Protein AF-0000000072984386 (afdb_homodimer)

Sequence (218 aa):
MTQMPSSLQGFPKGEFAAFSTAKMTHFLPYSQETSTDDLKGFFGANYQYLTKTPIGRLKIDIPNTEQLIVQYGEIIARFTNGKFKIIDSTYFHKNFNDPLVDEDEKGIYMTQMPSSLQGFPKGEFAAFSTAKMTHFLPYSQETSTDDLKGFFGANYQYLTKTPIGRLKIDIPNTEQLIVQYGEIIARFTNGKFKIIDSTYFHKNFNDPLVDEDEKGIY

Radius of gyration: 21.74 Å; Cα contacts (8 Å, |Δi|>4): 410; chains: 2; bounding box: 38×67×60 Å

Foldseek 3Di:
DPPPPPDCPPPDPDDDDDDDPLWDKDKDAAAPPQDLVNLCVVLPVQSVQWDADPVGKIWRDGPPDDIDIDHHQWMWIQTSVRDIDIGHPVVDVVPHDDDDAPVVNNHDD/DPPPPPDCPPPDPDDDDDDDPLWDKDKDAAAPPQDLVNLCVVLPVQSVQWDADPVGKIWRDGPPDDIDIDHHQWMWIQTSVRDIDIGHPVVDVVPHDDDDAPPVNNHDD

Solvent-accessible surface area (backbone atoms only — not comparable to full-atom values): 12320 Å² total; per-residue (Å²): 131,79,76,71,61,43,64,60,75,92,52,59,76,41,39,28,25,32,38,46,59,76,54,39,28,37,35,35,50,36,46,95,80,52,44,70,66,56,46,38,68,74,44,48,87,54,38,81,34,53,45,74,46,97,88,60,34,39,36,40,56,48,86,99,51,79,75,43,76,44,48,61,30,28,29,42,34,37,40,72,88,69,47,73,46,80,43,42,50,68,56,43,67,73,42,32,50,76,76,37,52,21,98,76,45,57,22,61,127,130,79,77,70,62,42,65,59,76,91,53,58,76,42,39,28,25,32,39,44,60,77,56,39,28,35,36,35,48,36,46,94,78,51,45,72,66,57,47,38,65,72,43,47,88,55,36,82,34,53,44,73,45,96,87,58,34,38,37,39,56,49,86,101,52,79,76,44,78,45,48,59,30,28,29,41,35,38,39,71,86,68,48,72,48,80,42,42,48,68,59,43,66,73,43,31,50,76,76,38,51,20,99,76,48,56,22,62,124

Nearest PDB structures (foldseek):
  6w3j-assembly1_B  TM=4.410E-01  e=1.614E+00  Homo sapiens
  8xpg-assembly1_B  TM=4.479E-01  e=1.719E+00  Homo sapiens
  6n45-assembly1_A  TM=4.420E-01  e=1.515E+00  Homo sapiens
  6n46-assembly1_A  TM=4.553E-01  e=2.674E+00  Homo sapiens
  6w3i-assembly1_B  TM=4.219E-01  e=2.077E+00  Homo sapiens

Secondary structure (DSSP, 8-state):
--------TTS-SS-EEE-BGGGPEEEEE--TT--HHHHHHHHGGGGGGEEE-TTS-EEE--TTS--EEE-TT-EEEE-TTS-EEEE-HHHHHHHB-SPB--TTSS---/--------TTS-SS-EEE-BGGGPEEEEE--TT--HHHHHHHHGGGGGGEEE-TTS-EEE--TTS--EEE-TT-EEEE-TTS-EEEE-HHHHHHHB-SPB--TTSS---

Organism: Lacticaseibacillus paracasei (strain ATCC 334 / BCRC 17002 / CCUG 31169 / CIP 107868 / KCTC 3260 / NRRL B-441) (NCBI:txid321967)

Structure (mmCIF, N/CA/C/O backbone):
data_AF-0000000072984386-model_v1
#
loop_
_entity.id
_entity.type
_entity.pdbx_description
1 polymer 'Uncharacterized protein'
#
loop_
_atom_site.group_PDB
_atom_site.id
_atom_site.type_symbol
_atom_site.label_atom_id
_atom_site.label_alt_id
_atom_site.label_comp_id
_atom_site.label_asym_id
_atom_site.label_entity_id
_atom_site.label_seq_id
_atom_site.pdbx_PDB_ins_code
_atom_site.Cartn_x
_atom_site.Cartn_y
_atom_site.Cartn_z
_atom_site.occupancy
_atom_site.B_iso_or_equiv
_atom_site.auth_seq_id
_atom_site.auth_comp_id
_atom_site.auth_asym_id
_atom_site.auth_atom_id
_atom_site.pdbx_PDB_model_num
ATOM 1 N N . MET A 1 1 ? -7.559 -19.609 -30.078 1 31.09 1 MET A N 1
ATOM 2 C CA . MET A 1 1 ? -6.508 -18.609 -29.969 1 31.09 1 MET A CA 1
ATOM 3 C C . MET A 1 1 ? -5.797 -18.703 -28.625 1 31.09 1 MET A C 1
ATOM 5 O O . MET A 1 1 ? -6.418 -18.531 -27.578 1 31.09 1 MET A O 1
ATOM 9 N N . THR A 1 2 ? -4.793 -19.547 -28.406 1 36.16 2 THR A N 1
ATOM 10 C CA . THR A 1 2 ? -4.145 -19.984 -27.172 1 36.16 2 THR A CA 1
ATOM 11 C C . THR A 1 2 ? -3.627 -18.781 -26.391 1 36.16 2 THR A C 1
ATOM 13 O O . THR A 1 2 ? -2.867 -17.969 -26.906 1 36.16 2 THR A O 1
ATOM 16 N N . GLN A 1 3 ? -4.363 -18.172 -25.547 1 39.22 3 GLN A N 1
ATOM 17 C CA . GLN A 1 3 ? -3.949 -17 -24.781 1 39.22 3 GLN A CA 1
ATOM 18 C C . GLN A 1 3 ? -2.465 -17.078 -24.438 1 39.22 3 GLN A C 1
ATOM 20 O O . GLN A 1 3 ? -2.002 -18.062 -23.859 1 39.22 3 GLN A O 1
ATOM 25 N N . MET A 1 4 ? -1.541 -16.578 -25.172 1 44.47 4 MET A N 1
ATOM 26 C CA . MET A 1 4 ? -0.101 -16.531 -24.938 1 44.47 4 MET A CA 1
ATOM 27 C C . MET A 1 4 ? 0.198 -16.312 -23.453 1 44.47 4 MET A C 1
ATOM 29 O O . MET A 1 4 ? -0.44 -15.484 -22.797 1 44.47 4 MET A O 1
ATOM 33 N N . PRO A 1 5 ? 0.721 -17.297 -22.703 1 51.28 5 PRO A N 1
ATOM 34 C CA . PRO A 1 5 ? 1.04 -17.234 -21.266 1 51.28 5 PRO A CA 1
ATOM 35 C C . PRO A 1 5 ? 1.63 -15.891 -20.859 1 51.28 5 PRO A C 1
ATOM 37 O O . PRO A 1 5 ? 2.449 -15.32 -21.578 1 51.28 5 PRO A O 1
ATOM 40 N N . SER A 1 6 ? 0.827 -15 -20.281 1 61.41 6 SER A N 1
ATOM 41 C CA . SER A 1 6 ? 1.311 -13.742 -19.734 1 61.41 6 SER A CA 1
ATOM 42 C C . SER A 1 6 ? 2.74 -13.883 -19.219 1 61.41 6 SER A C 1
ATOM 44 O O . SER A 1 6 ? 3.072 -14.859 -18.547 1 61.41 6 SER A O 1
ATOM 46 N N . SER A 1 7 ? 3.75 -13.352 -20 1 78.62 7 SER A N 1
ATOM 47 C CA . SER A 1 7 ? 5.18 -13.445 -19.719 1 78.62 7 SER A CA 1
ATOM 48 C C . SER A 1 7 ? 5.504 -12.93 -18.328 1 78.62 7 SER A C 1
ATOM 50 O O . SER A 1 7 ? 4.977 -11.898 -17.891 1 78.62 7 SER A O 1
ATOM 52 N N . LEU A 1 8 ? 6.098 -13.75 -17.484 1 90.69 8 LEU A N 1
ATOM 53 C CA . LEU A 1 8 ? 6.609 -13.375 -16.156 1 90.69 8 LEU A CA 1
ATOM 54 C C . LEU A 1 8 ? 7.941 -12.641 -16.281 1 90.69 8 LEU A C 1
ATOM 56 O O . LEU A 1 8 ? 8.664 -12.477 -15.297 1 90.69 8 LEU A O 1
ATOM 60 N N . GLN A 1 9 ? 8.078 -12.164 -17.531 1 85.75 9 GLN A N 1
ATOM 61 C CA . GLN A 1 9 ? 9.312 -11.414 -17.734 1 85.75 9 GLN A CA 1
ATOM 62 C C . GLN A 1 9 ? 9.352 -10.156 -16.875 1 85.75 9 GLN A C 1
ATOM 64 O O . GLN A 1 9 ? 8.375 -9.406 -16.828 1 85.75 9 GLN A O 1
ATOM 69 N N . GLY A 1 10 ? 10.492 -9.969 -16.188 1 85 10 GLY A N 1
ATOM 70 C CA . GLY A 1 10 ? 10.664 -8.781 -15.359 1 85 10 GLY A CA 1
ATOM 71 C C . GLY A 1 10 ? 10.273 -9 -13.906 1 85 10 GLY A C 1
ATOM 72 O O . GLY A 1 10 ? 10.594 -8.18 -13.047 1 85 10 GLY A O 1
ATOM 73 N N . PHE A 1 11 ? 9.586 -10.07 -13.742 1 88.94 11 PHE A N 1
ATOM 74 C CA . PHE A 1 11 ? 9.242 -10.367 -12.352 1 88.94 11 PHE A CA 1
ATOM 75 C C . PHE A 1 11 ? 10.375 -11.117 -11.664 1 88.94 11 PHE A C 1
ATOM 77 O O . PHE A 1 11 ? 11.102 -11.883 -12.305 1 88.94 11 PHE A O 1
ATOM 84 N N . PRO A 1 12 ? 10.453 -10.93 -10.352 1 85.44 12 PRO A N 1
ATOM 85 C CA . PRO A 1 12 ? 11.359 -11.805 -9.602 1 85.44 12 PRO A CA 1
ATOM 86 C C . PRO A 1 12 ? 11 -13.281 -9.75 1 85.44 12 PRO A C 1
ATOM 88 O O . PRO A 1 12 ? 9.836 -13.617 -9.969 1 85.44 12 PRO A O 1
ATOM 91 N N . LYS A 1 13 ? 11.977 -14.141 -9.547 1 84.38 13 LYS A N 1
ATOM 92 C CA . LYS A 1 13 ? 11.742 -15.578 -9.672 1 84.38 13 LYS A CA 1
ATOM 93 C C . LYS A 1 13 ? 11.078 -16.141 -8.422 1 84.38 13 LYS A C 1
ATOM 95 O O . LYS A 1 13 ? 10.328 -17.109 -8.492 1 84.38 13 LYS A O 1
ATOM 100 N N . GLY A 1 14 ? 11.398 -15.469 -7.289 1 86.44 14 GLY A N 1
ATOM 101 C CA . GLY A 1 14 ? 10.82 -15.898 -6.023 1 86.44 14 GLY A CA 1
ATOM 102 C C . GLY A 1 14 ? 9.758 -14.961 -5.496 1 86.44 14 GLY A C 1
ATOM 103 O O . GLY A 1 14 ? 9.234 -14.133 -6.242 1 86.44 14 GLY A O 1
ATOM 104 N N . GLU A 1 15 ? 9.406 -15.172 -4.277 1 89.56 15 GLU A N 1
ATOM 105 C CA . GLU A 1 15 ? 8.398 -14.344 -3.625 1 89.56 15 GLU A CA 1
ATOM 106 C C . GLU A 1 15 ? 8.836 -12.883 -3.576 1 89.56 15 GLU A C 1
ATOM 108 O O . GLU A 1 15 ? 10.008 -12.586 -3.336 1 89.56 15 GLU A O 1
ATOM 113 N N . PHE A 1 16 ? 7.859 -12.016 -3.857 1 86.31 16 PHE A N 1
ATOM 114 C CA . PHE A 1 16 ? 8.078 -10.586 -3.705 1 86.31 16 PHE A CA 1
ATOM 115 C C . PHE A 1 16 ? 6.836 -9.906 -3.137 1 86.31 16 PHE A C 1
ATOM 117 O O . PHE A 1 16 ? 5.785 -10.531 -2.996 1 86.31 16 PHE A O 1
ATOM 124 N N . ALA A 1 17 ? 7 -8.672 -2.684 1 86.31 17 ALA A N 1
ATOM 125 C CA . ALA A 1 17 ? 5.875 -7.902 -2.16 1 86.31 17 ALA A CA 1
ATOM 126 C C . ALA A 1 17 ? 5.633 -6.648 -2.994 1 86.31 17 ALA A C 1
ATOM 128 O O . ALA A 1 17 ? 6.516 -6.203 -3.729 1 86.31 17 ALA A O 1
ATOM 129 N N . ALA A 1 18 ? 4.426 -6.266 -2.98 1 84.25 18 ALA A N 1
ATOM 130 C CA . ALA A 1 18 ? 4.066 -4.996 -3.609 1 84.25 18 ALA A CA 1
ATOM 131 C C . ALA A 1 18 ? 2.838 -4.383 -2.947 1 84.25 18 ALA A C 1
ATOM 133 O O . ALA A 1 18 ? 2.152 -5.047 -2.164 1 84.25 18 ALA A O 1
ATOM 134 N N . PHE A 1 19 ? 2.623 -3.143 -3.186 1 80.12 19 PHE A N 1
ATOM 135 C CA . PHE A 1 19 ? 1.469 -2.432 -2.648 1 80.12 19 PHE A CA 1
ATOM 136 C C . PHE A 1 19 ? 0.462 -2.125 -3.752 1 80.12 19 PHE A C 1
ATOM 138 O O . PHE A 1 19 ? 0.846 -1.781 -4.871 1 80.12 19 PHE A O 1
ATOM 145 N N . SER A 1 20 ? -0.768 -2.248 -3.324 1 79.06 20 SER A N 1
ATOM 146 C CA . SER A 1 20 ? -1.809 -1.788 -4.238 1 79.06 20 SER A CA 1
ATOM 147 C C . SER A 1 20 ? -1.745 -0.277 -4.434 1 79.06 20 SER A C 1
ATOM 149 O O . SER A 1 20 ? -1.809 0.482 -3.465 1 79.06 20 SER A O 1
ATOM 151 N N . THR A 1 21 ? -1.713 0.122 -5.668 1 73.75 21 THR A N 1
ATOM 152 C CA . THR A 1 21 ? -1.63 1.549 -5.961 1 73.75 21 THR A CA 1
ATOM 153 C C . THR A 1 21 ? -2.943 2.248 -5.625 1 73.75 21 THR A C 1
ATOM 155 O O . THR A 1 21 ? -2.975 3.467 -5.441 1 73.75 21 THR A O 1
ATOM 158 N N . ALA A 1 22 ? -3.969 1.361 -5.566 1 70.56 22 ALA A N 1
ATOM 159 C CA . ALA A 1 22 ? -5.262 1.922 -5.188 1 70.56 22 ALA A CA 1
ATOM 160 C C . ALA A 1 22 ? -5.301 2.252 -3.699 1 70.56 22 ALA A C 1
ATOM 162 O O . ALA A 1 22 ? -6.184 2.982 -3.24 1 70.56 22 ALA A O 1
ATOM 163 N N . LYS A 1 23 ? -4.293 1.752 -3.051 1 74.62 23 LYS A N 1
ATOM 164 C CA . LYS A 1 23 ? -4.344 1.914 -1.601 1 74.62 23 LYS A CA 1
ATOM 165 C C . LYS A 1 23 ? -3.307 2.928 -1.126 1 74.62 23 LYS A C 1
ATOM 167 O O . LYS A 1 23 ? -2.992 2.99 0.065 1 74.62 23 LYS A O 1
ATOM 172 N N . MET A 1 24 ? -2.877 3.617 -2.016 1 81.5 24 MET A N 1
ATOM 173 C CA . MET A 1 24 ? -1.871 4.625 -1.689 1 81.5 24 MET A CA 1
ATOM 174 C C . MET A 1 24 ? -2.479 5.754 -0.867 1 81.5 24 MET A C 1
ATOM 176 O O . MET A 1 24 ? -3.578 6.223 -1.166 1 81.5 24 MET A O 1
ATOM 180 N N . THR A 1 25 ? -1.767 6.031 0.185 1 87.12 25 THR A N 1
ATOM 181 C CA . THR A 1 25 ? -2.137 7.172 1.016 1 87.12 25 THR A CA 1
ATOM 182 C C . THR A 1 25 ? -1.256 8.375 0.702 1 87.12 25 THR A C 1
ATOM 184 O O . THR A 1 25 ? -0.053 8.234 0.47 1 87.12 25 THR A O 1
ATOM 187 N N . HIS A 1 26 ? -1.921 9.562 0.706 1 90.88 26 HIS A N 1
ATOM 188 C CA . HIS A 1 26 ? -1.181 10.797 0.48 1 90.8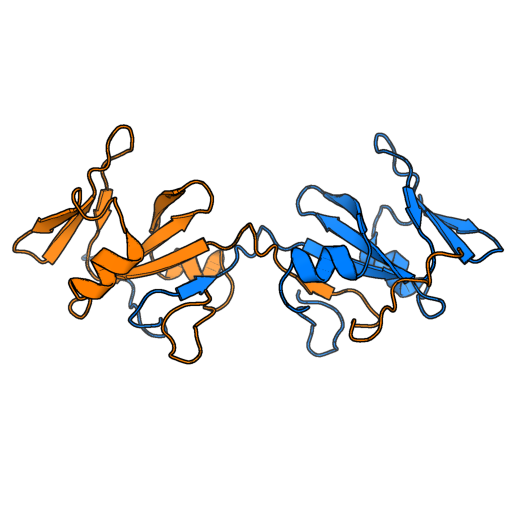8 26 HIS A CA 1
ATOM 189 C C . HIS A 1 26 ? -0.953 11.555 1.787 1 90.88 26 HIS A C 1
ATOM 191 O O . HIS A 1 26 ? -1.829 11.578 2.656 1 90.88 26 HIS A O 1
ATOM 197 N N . PHE A 1 27 ? 0.19 12.211 1.866 1 92.31 27 PHE A N 1
ATOM 198 C CA . PHE A 1 27 ? 0.604 12.875 3.1 1 92.31 27 PHE A CA 1
ATOM 199 C C . PHE A 1 27 ? 1.088 14.289 2.818 1 92.31 27 PHE A C 1
ATOM 201 O O . PHE A 1 27 ? 1.672 14.555 1.766 1 92.31 27 PHE A O 1
ATOM 208 N N . LEU A 1 28 ? 0.89 15.172 3.713 1 94.62 28 LEU A N 1
ATOM 209 C CA . LEU A 1 28 ? 1.448 16.516 3.709 1 94.62 28 LEU A CA 1
ATOM 210 C C . LEU A 1 28 ? 2.021 16.875 5.074 1 94.62 28 LEU A C 1
ATOM 212 O O . LEU A 1 28 ? 1.271 17.078 6.035 1 94.62 28 LEU A O 1
ATOM 216 N N . PRO A 1 29 ? 3.357 16.906 5.191 1 94.88 29 PRO A N 1
ATOM 217 C CA . PRO A 1 29 ? 3.908 17.438 6.434 1 94.88 29 PRO A CA 1
ATOM 218 C C . PRO A 1 29 ? 3.523 18.906 6.664 1 94.88 29 PRO A C 1
ATOM 220 O O . PRO A 1 29 ? 3.555 19.703 5.727 1 94.88 29 PRO A O 1
ATOM 223 N N . TYR A 1 30 ? 3.168 19.25 7.91 1 96 30 TYR A N 1
ATOM 224 C CA . TYR A 1 30 ? 2.75 20.609 8.227 1 96 30 TYR A CA 1
ATOM 225 C C . TYR A 1 30 ? 3.82 21.328 9.031 1 96 30 TYR A C 1
ATOM 227 O O . TYR A 1 30 ? 4.137 20.938 10.156 1 96 30 TYR A O 1
ATOM 235 N N . SER A 1 31 ? 4.422 22.266 8.422 1 93.31 31 SER A N 1
ATOM 236 C CA . SER A 1 31 ? 5.484 23.062 9.016 1 93.31 31 SER A CA 1
ATOM 237 C C . SER A 1 31 ? 5.305 24.547 8.719 1 93.31 31 SER A C 1
ATOM 239 O O . SER A 1 31 ? 4.34 24.938 8.055 1 93.31 31 SER A O 1
ATOM 241 N N . GLN A 1 32 ? 6.254 25.344 9.234 1 92.19 32 GLN A N 1
ATOM 242 C CA . GLN A 1 32 ? 6.215 26.781 8.977 1 92.19 32 GLN A CA 1
ATOM 243 C C . GLN A 1 32 ? 6.422 27.078 7.5 1 92.19 32 GLN A C 1
ATOM 245 O O . GLN A 1 32 ? 6.047 28.156 7.023 1 92.19 32 GLN A O 1
ATOM 250 N N . GLU A 1 33 ? 6.93 26.094 6.746 1 91.12 33 GLU A N 1
ATOM 251 C CA . GLU A 1 33 ? 7.234 26.297 5.336 1 91.12 33 GLU A CA 1
ATOM 252 C C . GLU A 1 33 ? 6.051 25.906 4.453 1 91.12 33 GLU A C 1
ATOM 254 O O . GLU A 1 33 ? 6.055 26.172 3.248 1 91.12 33 GLU A O 1
ATOM 259 N N . THR A 1 34 ? 5.082 25.344 5.066 1 93.69 34 THR A N 1
ATOM 260 C CA . THR A 1 34 ? 3.926 24.938 4.281 1 93.69 34 THR A CA 1
ATOM 261 C C . THR A 1 34 ? 3.205 26.141 3.705 1 93.69 34 THR A C 1
ATOM 263 O O . THR A 1 34 ? 2.723 27 4.453 1 93.69 34 THR A O 1
ATOM 266 N N . SER A 1 35 ? 3.084 26.109 2.428 1 93.19 35 SER A N 1
ATOM 267 C CA . SER A 1 35 ? 2.514 27.281 1.752 1 93.19 35 SER A CA 1
ATOM 268 C C . SER A 1 35 ? 1.019 27.094 1.514 1 93.19 35 SER A C 1
ATOM 270 O O . SER A 1 35 ? 0.493 25.984 1.635 1 93.19 35 SER A O 1
ATOM 272 N N . THR A 1 36 ? 0.427 28.234 1.088 1 94.25 36 THR A N 1
ATOM 273 C CA . THR A 1 36 ? -0.974 28.188 0.684 1 94.25 36 THR A CA 1
ATOM 274 C C . THR A 1 36 ? -1.166 27.281 -0.524 1 94.25 36 THR A C 1
ATOM 276 O O . THR A 1 36 ? -2.156 26.547 -0.606 1 94.25 36 THR A O 1
ATOM 279 N N . ASP A 1 37 ? -0.187 27.312 -1.41 1 92.94 37 ASP A N 1
ATOM 280 C CA . ASP A 1 37 ? -0.278 26.469 -2.604 1 92.94 37 ASP A CA 1
ATOM 281 C C . ASP A 1 37 ? -0.201 24.984 -2.244 1 92.94 37 ASP A C 1
ATOM 283 O O . ASP A 1 37 ? -0.883 24.156 -2.852 1 92.94 37 ASP A O 1
ATOM 287 N N . ASP A 1 38 ? 0.642 24.625 -1.298 1 92.19 38 ASP A N 1
ATOM 288 C CA . ASP A 1 38 ? 0.696 23.25 -0.818 1 92.19 38 ASP A CA 1
ATOM 289 C C . ASP A 1 38 ? -0.668 22.797 -0.309 1 92.19 38 ASP A C 1
ATOM 291 O O . ASP A 1 38 ? -1.124 21.703 -0.641 1 92.19 38 ASP A O 1
ATOM 295 N N . LEU A 1 39 ? -1.275 23.688 0.516 1 95.81 39 LEU A N 1
ATOM 296 C CA . LEU A 1 39 ? -2.564 23.359 1.112 1 95.81 39 LEU A CA 1
ATOM 297 C C . LEU A 1 39 ? -3.645 23.25 0.043 1 95.81 39 LEU A C 1
ATOM 299 O O . LEU A 1 39 ? -4.453 22.312 0.072 1 95.81 39 LEU A O 1
ATOM 303 N N . LYS A 1 40 ? -3.666 24.109 -0.907 1 94.31 40 LYS A N 1
ATOM 304 C CA . LYS A 1 40 ? -4.645 24.062 -1.989 1 94.31 40 LYS A CA 1
ATOM 305 C C . LYS A 1 40 ? -4.5 22.797 -2.816 1 94.31 40 LYS A C 1
ATOM 307 O O . LYS A 1 40 ? -5.496 22.156 -3.148 1 94.31 40 LYS A O 1
ATOM 312 N N . GLY A 1 41 ? -3.303 22.438 -3.092 1 91.56 41 GLY A N 1
ATOM 313 C CA . GLY A 1 41 ? -3.059 21.234 -3.854 1 91.56 41 GLY A CA 1
ATOM 314 C C . GLY A 1 41 ? -3.479 19.969 -3.121 1 91.56 41 GLY A C 1
ATOM 315 O O . GLY A 1 41 ? -4.109 19.094 -3.703 1 91.56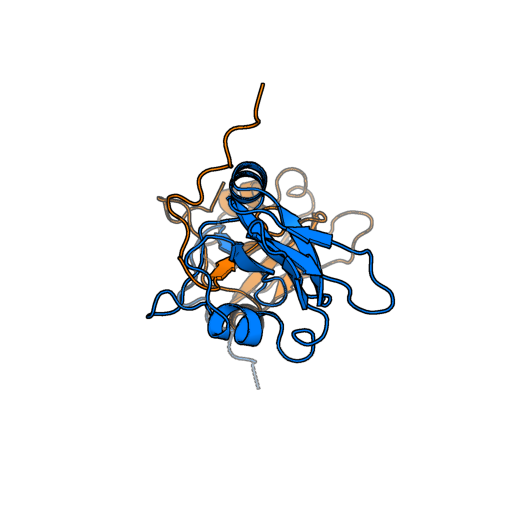 41 GLY A O 1
ATOM 316 N N . PHE A 1 42 ? -3.207 19.938 -1.896 1 93.44 42 PHE A N 1
ATOM 317 C CA . PHE A 1 42 ? -3.439 18.734 -1.103 1 93.44 42 PHE A CA 1
ATOM 318 C C . PHE A 1 42 ? -4.922 18.562 -0.806 1 93.44 42 PHE A C 1
ATOM 320 O O . PHE A 1 42 ? -5.441 17.438 -0.845 1 93.44 42 PHE A O 1
ATOM 327 N N . PHE A 1 43 ? -5.648 19.656 -0.552 1 95.19 43 PHE A N 1
ATOM 328 C CA . PHE A 1 43 ? -7.031 19.547 -0.101 1 95.19 43 PHE A CA 1
ATOM 329 C C . PHE A 1 43 ? -7.996 19.75 -1.266 1 95.19 43 PHE A C 1
ATOM 331 O O . PHE A 1 43 ? -9.172 19.375 -1.173 1 95.19 43 PHE A O 1
ATOM 338 N N . GLY A 1 44 ? -7.488 20.391 -2.354 1 92.31 44 GLY A N 1
ATOM 339 C CA . GLY A 1 44 ? -8.375 20.641 -3.479 1 92.31 44 GLY A CA 1
ATOM 340 C C . GLY A 1 44 ? -9.625 21.406 -3.09 1 92.31 44 GLY A C 1
ATOM 341 O O . GLY A 1 44 ? -9.547 22.469 -2.467 1 92.31 44 GLY A O 1
ATOM 342 N N . ALA A 1 45 ? -10.836 20.766 -3.33 1 92.88 45 ALA A N 1
ATOM 343 C CA . ALA A 1 45 ? -12.125 21.406 -3.061 1 92.88 45 ALA A CA 1
ATOM 344 C C . ALA A 1 45 ? -12.336 21.594 -1.561 1 92.88 45 ALA A C 1
ATOM 346 O O . ALA A 1 45 ? -13.125 22.453 -1.143 1 92.88 45 ALA A O 1
ATOM 347 N N . ASN A 1 46 ? -11.633 20.891 -0.751 1 94.56 46 ASN A N 1
ATOM 348 C CA . ASN A 1 46 ? -11.812 20.953 0.695 1 94.56 46 ASN A CA 1
ATOM 349 C C . ASN A 1 46 ? -11 22.094 1.305 1 94.56 46 ASN A C 1
ATOM 351 O O . ASN A 1 46 ? -11.07 22.344 2.51 1 94.56 46 ASN A O 1
ATOM 355 N N . TYR A 1 47 ? -10.258 22.812 0.456 1 96.5 47 TYR A N 1
ATOM 356 C CA . TYR A 1 47 ? -9.414 23.891 0.953 1 96.5 47 TYR A CA 1
ATOM 357 C C . TYR A 1 47 ? -10.25 24.953 1.661 1 96.5 47 TYR A C 1
ATOM 359 O O . TYR A 1 47 ? -9.789 25.562 2.627 1 96.5 47 TYR A O 1
ATOM 367 N N . GLN A 1 48 ? -11.375 25.156 1.187 1 96.94 48 GLN A N 1
ATOM 368 C CA . GLN A 1 48 ? -12.242 26.203 1.703 1 96.94 48 GLN A CA 1
ATOM 369 C C . GLN A 1 48 ? -12.609 25.953 3.16 1 96.94 48 GLN A C 1
ATOM 371 O O . GLN A 1 48 ? -13.094 26.844 3.852 1 96.94 48 GLN A O 1
ATOM 376 N N . TYR A 1 49 ? -12.43 24.781 3.668 1 97.25 49 TYR A N 1
ATOM 377 C CA . TYR A 1 49 ? -12.82 24.422 5.027 1 97.25 49 TYR A CA 1
ATOM 378 C C . TYR A 1 49 ? -11.625 24.5 5.977 1 97.25 49 TYR A C 1
ATOM 380 O O . TYR A 1 49 ? -11.703 24.031 7.117 1 97.25 49 TYR A O 1
ATOM 388 N N . LEU A 1 50 ? -10.547 25.062 5.477 1 97.56 50 LEU A N 1
ATOM 389 C CA . LEU A 1 50 ? -9.344 25.219 6.293 1 97.56 50 LEU A CA 1
ATOM 390 C C . LEU A 1 50 ? -9.289 26.625 6.906 1 97.56 50 LEU A C 1
ATOM 392 O O . LEU A 1 50 ? -9.641 27.609 6.254 1 97.56 50 LEU A O 1
ATOM 396 N N . THR A 1 51 ? -8.812 26.672 8.188 1 96.94 51 THR A N 1
ATOM 397 C CA . THR A 1 51 ? -8.547 27.938 8.844 1 96.94 51 THR A CA 1
ATOM 398 C C . THR A 1 51 ? -7.203 27.906 9.562 1 96.94 51 THR A C 1
ATOM 400 O O . THR A 1 51 ? -6.965 27.047 10.406 1 96.94 51 THR A O 1
ATOM 403 N N . LYS A 1 52 ? -6.391 28.781 9.227 1 94.94 52 LYS A N 1
ATOM 404 C CA . LYS A 1 52 ? -5.125 28.922 9.945 1 94.94 52 LYS A CA 1
ATOM 405 C C . LYS A 1 52 ? -5.262 29.891 11.117 1 94.94 52 LYS A C 1
ATOM 407 O O . LYS A 1 52 ? -5.766 31 10.953 1 94.94 52 LYS A O 1
ATOM 412 N N . THR A 1 53 ? -4.816 29.484 12.195 1 92.94 53 THR A N 1
ATOM 413 C CA . THR A 1 53 ? -4.875 30.344 13.367 1 92.94 53 THR A CA 1
ATOM 414 C C . THR A 1 53 ? -3.609 31.188 13.484 1 92.94 53 THR A C 1
ATOM 416 O O . THR A 1 53 ? -2.574 30.844 12.914 1 92.94 53 THR A O 1
ATOM 419 N N . PRO A 1 54 ? -3.604 32.281 14.305 1 90 54 PRO A N 1
ATOM 420 C CA . PRO A 1 54 ? -2.447 33.156 14.438 1 90 54 PRO A CA 1
ATOM 421 C C . PRO A 1 54 ? -1.238 32.469 15.062 1 90 54 PRO A C 1
ATOM 423 O O . PRO A 1 54 ? -0.098 32.875 14.828 1 90 54 PRO A O 1
ATOM 426 N N . ILE A 1 55 ? -1.496 31.359 15.812 1 90.38 55 ILE A N 1
ATOM 427 C CA . ILE A 1 55 ? -0.385 30.703 16.484 1 90.38 55 ILE A CA 1
ATOM 428 C C . ILE A 1 55 ? 0.14 29.547 15.625 1 90.38 55 ILE A C 1
ATOM 430 O O . ILE A 1 55 ? 0.928 28.734 16.094 1 90.38 55 ILE A O 1
ATOM 434 N N . GLY A 1 56 ? -0.336 29.453 14.477 1 89.81 56 GLY A N 1
ATOM 435 C CA . GLY A 1 56 ? 0.272 28.562 13.5 1 89.81 56 GLY A CA 1
ATOM 436 C C . GLY A 1 56 ? -0.417 27.203 13.414 1 89.81 56 GLY A C 1
ATOM 437 O O . GLY A 1 56 ? 0.117 26.266 12.82 1 89.81 56 GLY A O 1
ATOM 438 N N . ARG A 1 57 ? -1.604 27.125 13.992 1 94.88 57 ARG A N 1
ATOM 439 C CA . ARG A 1 57 ? -2.369 25.891 13.875 1 94.88 57 ARG A CA 1
ATOM 440 C C . ARG A 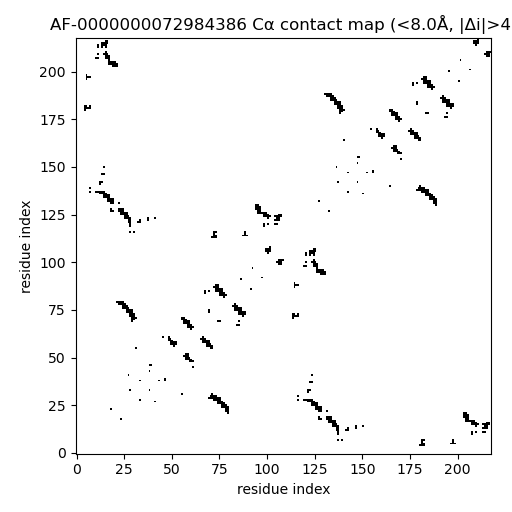1 57 ? -3.307 25.938 12.672 1 94.88 57 ARG A C 1
ATOM 442 O O . ARG A 1 57 ? -3.742 27 12.258 1 94.88 57 ARG A O 1
ATOM 449 N N . LEU A 1 58 ? -3.531 24.75 12.102 1 97.19 58 LEU A N 1
ATOM 450 C CA . LEU A 1 58 ? -4.477 24.609 11 1 97.19 58 LEU A CA 1
ATOM 451 C C . LEU A 1 58 ? -5.73 23.859 11.453 1 97.19 58 LEU A C 1
ATOM 453 O O . LEU A 1 58 ? -5.652 22.719 11.914 1 97.19 58 LEU A O 1
ATOM 457 N N . LYS A 1 59 ? -6.812 24.516 11.383 1 97.75 59 LYS A N 1
ATOM 458 C CA . LYS A 1 59 ? -8.109 23.891 11.664 1 97.75 59 LYS A CA 1
ATOM 459 C C . LYS A 1 59 ? -8.758 23.359 10.391 1 97.75 59 LYS A C 1
ATOM 461 O O . LYS A 1 59 ? -8.859 24.078 9.391 1 97.75 59 LYS A O 1
ATOM 466 N N . ILE A 1 60 ? -9.172 22.062 10.367 1 97.06 60 ILE A N 1
ATOM 467 C CA . ILE A 1 60 ? -9.859 21.391 9.258 1 97.06 60 ILE A CA 1
ATOM 468 C C . ILE A 1 60 ? -11.289 21.062 9.664 1 97.06 60 ILE A C 1
ATOM 470 O O . ILE A 1 60 ? -11.523 20.203 10.508 1 97.06 60 ILE A O 1
ATOM 474 N N . ASP A 1 61 ? -12.211 21.703 9.047 1 96.94 61 ASP A N 1
ATOM 475 C CA . ASP A 1 61 ? -13.617 21.594 9.43 1 96.94 61 ASP A CA 1
ATOM 476 C C . ASP A 1 61 ? -14.484 21.234 8.227 1 96.94 61 ASP A C 1
ATOM 478 O O . ASP A 1 61 ? -15.375 22 7.852 1 96.94 61 ASP A O 1
ATOM 482 N N . ILE A 1 62 ? -14.266 20.047 7.652 1 94.56 62 ILE A N 1
ATOM 483 C CA . ILE A 1 62 ? -15 19.547 6.492 1 94.56 62 ILE A CA 1
ATOM 484 C C . ILE A 1 62 ? -16.375 19.031 6.93 1 94.56 62 ILE A C 1
ATOM 486 O O . ILE A 1 62 ? -16.484 18.266 7.891 1 94.56 62 ILE A O 1
ATOM 490 N N . PRO A 1 63 ? -17.406 19.328 6.191 1 94.44 63 PRO A N 1
ATOM 491 C CA . PRO A 1 63 ? -18.75 18.906 6.578 1 94.44 63 PRO A CA 1
ATOM 492 C C . PRO A 1 63 ? -18.875 17.406 6.73 1 94.44 63 PRO A C 1
ATOM 494 O O . PRO A 1 63 ? -18.297 16.641 5.941 1 94.44 63 PRO A O 1
ATOM 497 N N . ASN A 1 64 ? -19.562 16.969 7.793 1 92.38 64 ASN A N 1
ATOM 498 C CA . ASN A 1 64 ? -19.906 15.57 8.07 1 92.38 64 ASN A CA 1
ATOM 499 C C . ASN A 1 64 ? -18.672 14.742 8.398 1 92.38 64 ASN A C 1
ATOM 501 O O . ASN A 1 64 ? -18.656 13.531 8.148 1 92.38 64 ASN A O 1
ATOM 505 N N . THR A 1 65 ? -17.594 15.445 8.734 1 91.31 65 THR A N 1
ATOM 506 C CA . THR A 1 65 ? -16.422 14.766 9.25 1 91.31 65 THR A CA 1
ATOM 507 C C . THR A 1 65 ? -15.984 15.359 10.586 1 91.31 65 THR A C 1
ATOM 509 O O . THR A 1 65 ? -16.453 16.422 10.977 1 91.31 65 THR A O 1
ATOM 512 N N . GLU A 1 66 ? -15.219 14.609 11.32 1 91.56 66 GLU A N 1
ATOM 513 C CA . GLU A 1 66 ? -14.664 15.125 12.57 1 91.56 66 GLU A CA 1
ATOM 514 C C . GLU A 1 66 ? -13.734 16.312 12.305 1 91.56 66 GLU A C 1
ATOM 516 O O . GLU A 1 66 ? -12.945 16.281 11.359 1 91.56 66 GLU A O 1
ATOM 521 N N . GLN A 1 67 ? -13.891 17.312 13.227 1 95.81 67 GLN A N 1
ATOM 522 C CA . GLN A 1 67 ? -12.969 18.438 13.156 1 95.81 67 GLN A CA 1
ATOM 523 C C . GLN A 1 67 ? -11.562 18.016 13.57 1 95.81 67 GLN A C 1
ATOM 525 O O . GLN A 1 67 ? -11.391 17.297 14.562 1 95.81 67 GLN A O 1
ATOM 530 N N . LEU A 1 68 ? -10.602 18.562 12.805 1 96.44 68 LEU A N 1
ATOM 531 C CA . LEU A 1 68 ? -9.211 18.266 13.109 1 96.44 68 LEU A CA 1
ATOM 532 C C . LEU A 1 68 ? -8.406 19.547 13.32 1 96.44 68 LEU A C 1
ATOM 534 O O . LEU A 1 68 ? -8.688 20.562 12.695 1 96.44 68 LEU A O 1
ATOM 538 N N . ILE A 1 69 ? -7.395 19.453 14.203 1 96.44 69 ILE A N 1
ATOM 539 C CA . ILE A 1 69 ? -6.453 20.547 14.422 1 96.44 69 ILE A CA 1
ATOM 540 C C . ILE A 1 69 ? -5.023 20.031 14.266 1 96.44 69 ILE A C 1
ATOM 542 O O . ILE A 1 69 ? -4.609 19.094 14.953 1 96.44 69 ILE A O 1
ATOM 546 N N . VAL A 1 70 ? -4.367 20.688 13.398 1 96.62 70 VAL A N 1
ATOM 547 C CA . VAL A 1 70 ? -3.008 20.266 13.07 1 96.62 70 VAL A CA 1
ATOM 548 C C . VAL A 1 70 ? -2.01 21.281 13.633 1 96.62 70 VAL A C 1
ATOM 550 O O . VAL A 1 70 ? -2.211 22.484 13.523 1 96.62 70 VAL A O 1
ATOM 553 N N . GLN A 1 71 ? -0.958 20.766 14.234 1 95.12 71 GLN A N 1
ATOM 554 C CA . GLN A 1 71 ? 0.148 21.594 14.703 1 95.12 71 GLN A CA 1
ATOM 555 C C . GLN A 1 71 ? 1.406 21.344 13.875 1 95.12 71 GLN A C 1
ATOM 557 O O . GLN A 1 71 ? 1.536 20.312 13.227 1 95.12 71 GLN A O 1
ATOM 562 N N . TYR A 1 72 ? 2.271 22.391 13.961 1 93.94 72 TYR A N 1
ATOM 563 C CA . TYR A 1 72 ? 3.553 22.188 13.297 1 93.94 72 TYR A CA 1
ATOM 564 C C . TYR A 1 72 ? 4.238 20.922 13.805 1 93.94 72 TYR A C 1
ATOM 566 O O . TYR A 1 72 ? 4.258 20.672 15.008 1 93.94 72 TYR A O 1
ATOM 574 N N . GLY A 1 73 ? 4.785 20.156 12.867 1 94.06 73 GLY A N 1
ATOM 575 C CA . GLY A 1 73 ? 5.457 18.922 13.234 1 94.06 73 GLY A CA 1
ATOM 576 C C . GLY A 1 73 ? 4.594 17.688 13.016 1 94.06 73 GLY A C 1
ATOM 577 O O . GLY A 1 73 ? 5.074 16.562 13.133 1 94.06 73 GLY A O 1
ATOM 578 N N . GLU A 1 74 ? 3.383 17.938 12.695 1 95.75 74 GLU A N 1
ATOM 579 C CA . GLU A 1 74 ? 2.475 16.828 12.422 1 95.75 74 GLU A CA 1
ATOM 580 C C . GLU A 1 74 ? 2.287 16.625 10.922 1 95.75 74 GLU A C 1
ATOM 582 O O . GLU A 1 74 ? 2.707 17.469 10.117 1 95.75 74 GLU A O 1
ATOM 587 N N . ILE A 1 75 ? 1.72 15.453 10.578 1 96 75 ILE A N 1
ATOM 588 C CA . ILE A 1 75 ? 1.52 15.07 9.188 1 96 75 ILE A CA 1
ATOM 589 C C . ILE A 1 75 ? 0.032 14.852 8.914 1 96 75 ILE A C 1
ATOM 591 O O . ILE A 1 75 ? -0.638 14.133 9.664 1 96 75 ILE A O 1
ATOM 595 N N . ILE A 1 76 ? -0.478 15.453 7.902 1 96.38 76 ILE A N 1
ATOM 596 C CA . ILE A 1 76 ? -1.849 15.234 7.457 1 96.38 76 ILE A CA 1
ATOM 597 C C . ILE A 1 76 ? -1.888 14.078 6.461 1 96.38 76 ILE A C 1
ATOM 599 O O . ILE A 1 76 ? -1.186 14.102 5.445 1 96.38 76 ILE A O 1
ATOM 603 N N . ALA A 1 77 ? -2.629 13.016 6.762 1 94.75 77 ALA A N 1
ATOM 604 C CA . ALA A 1 77 ? -2.838 11.875 5.871 1 94.75 77 ALA A CA 1
ATOM 605 C C . ALA A 1 77 ? -4.195 11.953 5.188 1 94.75 77 ALA A C 1
ATOM 607 O O . ALA A 1 77 ? -5.211 12.219 5.832 1 94.75 77 ALA A O 1
ATOM 608 N N . ARG A 1 78 ? -4.203 11.766 3.906 1 93.06 78 ARG A N 1
ATOM 609 C CA . ARG A 1 78 ? -5.43 11.594 3.137 1 93.06 78 ARG A CA 1
ATOM 610 C C . ARG A 1 78 ? -5.539 10.18 2.59 1 93.06 78 ARG A C 1
ATOM 612 O O . ARG A 1 78 ? -4.781 9.789 1.698 1 93.06 78 ARG A O 1
ATOM 619 N N . PHE A 1 79 ? -6.508 9.484 3.098 1 86 79 PHE A N 1
ATOM 620 C CA . PHE A 1 79 ? 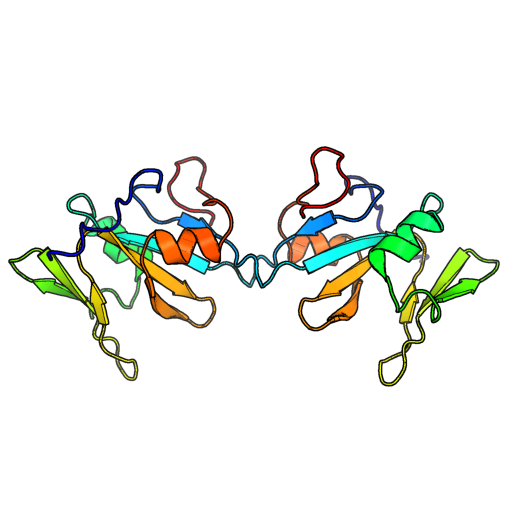-6.668 8.086 2.721 1 86 79 PHE A CA 1
ATOM 621 C C . PHE A 1 79 ? -7.512 7.961 1.456 1 86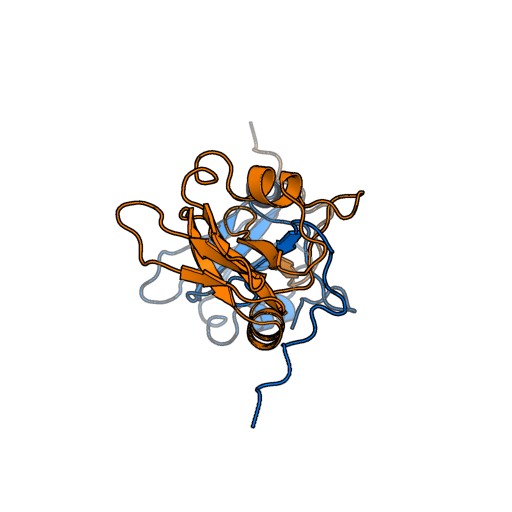 79 PHE A C 1
ATOM 623 O O . PHE A 1 79 ? -8.109 8.938 1.002 1 86 79 PHE A O 1
ATOM 630 N N . THR A 1 80 ? -7.559 6.762 0.912 1 79.44 80 THR A N 1
ATOM 631 C CA . THR A 1 80 ? -8.195 6.504 -0.374 1 79.44 80 THR A CA 1
ATOM 632 C C . THR A 1 80 ? -9.695 6.777 -0.296 1 79.44 80 THR A C 1
ATOM 634 O O . THR A 1 80 ? -10.328 7.109 -1.303 1 79.44 80 THR A O 1
ATOM 637 N N . ASN A 1 81 ? -10.203 6.668 0.91 1 77.62 81 ASN A N 1
ATOM 638 C CA . ASN A 1 81 ? -11.633 6.91 1.071 1 77.62 81 ASN A CA 1
ATOM 639 C C . ASN A 1 81 ? -11.93 8.398 1.241 1 77.62 81 ASN A C 1
ATOM 641 O O . ASN A 1 81 ? -13.086 8.781 1.459 1 77.62 81 ASN A O 1
ATOM 645 N N . GLY A 1 82 ? -10.875 9.188 1.163 1 81.06 82 GLY A N 1
ATOM 646 C CA . GLY A 1 82 ? -11.039 10.633 1.243 1 81.06 82 GLY A CA 1
ATOM 647 C C . GLY A 1 82 ? -10.977 11.164 2.664 1 81.06 82 GLY A C 1
ATOM 648 O O . GLY A 1 82 ? -11.016 12.375 2.881 1 81.06 82 GLY A O 1
ATOM 649 N N . LYS A 1 83 ? -10.867 10.25 3.561 1 86.06 83 LYS A N 1
ATOM 650 C CA . LYS A 1 83 ? -10.797 10.672 4.957 1 86.06 83 LYS A CA 1
ATOM 651 C C . LYS A 1 83 ? -9.406 11.188 5.309 1 86.06 83 LYS A C 1
ATOM 653 O O . LYS A 1 83 ? -8.414 10.734 4.742 1 86.06 83 LYS A O 1
ATOM 658 N N . PHE A 1 84 ? -9.383 12.125 6.27 1 93.44 84 PHE A N 1
ATOM 659 C CA . PHE A 1 84 ? -8.133 12.695 6.742 1 93.44 84 PHE A CA 1
ATOM 660 C C . PHE A 1 84 ? -7.824 12.234 8.164 1 93.44 84 PHE A C 1
ATOM 662 O O . PHE A 1 84 ? -8.734 12.023 8.961 1 93.44 84 PHE A O 1
ATOM 669 N N . LYS A 1 85 ? -6.574 12.094 8.43 1 94.25 85 LYS A N 1
ATOM 670 C CA . LYS A 1 85 ? -6.078 11.836 9.781 1 94.25 85 LYS A CA 1
ATOM 671 C C . LYS A 1 85 ? -4.793 12.609 10.047 1 94.25 85 LYS A C 1
ATOM 673 O O . LYS A 1 85 ? -4.012 12.875 9.125 1 94.25 85 LYS A O 1
ATOM 678 N N . ILE A 1 86 ? -4.672 13 11.281 1 95.75 86 ILE A N 1
ATOM 679 C CA . ILE A 1 86 ? -3.424 13.633 11.703 1 95.75 86 ILE A CA 1
ATOM 680 C C . ILE A 1 86 ? -2.541 12.602 12.406 1 95.75 86 ILE A C 1
ATOM 682 O O . ILE A 1 86 ? -2.984 11.93 13.336 1 95.75 86 ILE A O 1
ATOM 686 N N . ILE A 1 87 ? -1.332 12.531 11.922 1 93.88 87 ILE A N 1
ATOM 687 C CA . ILE A 1 87 ? -0.42 11.57 12.516 1 93.88 87 ILE A CA 1
ATOM 688 C C . ILE A 1 87 ? 0.928 12.227 12.797 1 93.88 87 ILE A C 1
ATOM 690 O O . ILE A 1 87 ? 1.179 13.352 12.344 1 93.88 87 ILE A O 1
ATOM 694 N N . ASP A 1 88 ? 1.73 11.609 13.562 1 92.88 88 ASP A N 1
ATOM 695 C CA . ASP A 1 88 ? 3.088 12.102 13.766 1 92.88 88 ASP A CA 1
ATOM 696 C C . ASP A 1 88 ? 4.109 11.211 13.062 1 92.88 88 ASP A C 1
ATOM 698 O O . ASP A 1 88 ? 3.744 10.203 12.453 1 92.88 88 ASP A O 1
ATOM 702 N N . SER A 1 89 ? 5.352 11.633 13.156 1 91.44 89 SER A N 1
ATOM 703 C CA . SER A 1 89 ? 6.418 10.93 12.445 1 91.44 89 SER A CA 1
ATOM 704 C C . SER A 1 89 ? 6.586 9.508 12.961 1 91.44 89 SER A C 1
ATOM 706 O O . SER A 1 89 ? 6.867 8.594 12.188 1 91.44 89 SER A O 1
ATOM 708 N N . THR A 1 90 ? 6.391 9.305 14.203 1 88.31 90 THR A N 1
ATOM 709 C CA . THR A 1 90 ? 6.535 7.98 14.797 1 88.31 90 THR A CA 1
ATOM 710 C C . THR A 1 90 ? 5.504 7.016 14.219 1 88.31 90 THR A C 1
ATOM 712 O O . THR A 1 90 ? 5.844 5.902 13.805 1 88.31 90 THR A O 1
ATOM 715 N N . TYR A 1 91 ? 4.273 7.469 14.195 1 87.94 91 TYR A N 1
ATOM 716 C CA . TYR A 1 91 ? 3.209 6.66 13.609 1 87.94 91 TYR A CA 1
ATOM 717 C C . TYR A 1 91 ? 3.5 6.348 12.148 1 87.94 91 TYR A C 1
ATOM 719 O O . TYR A 1 91 ? 3.311 5.219 11.695 1 87.94 91 TYR A O 1
ATOM 727 N N . PHE A 1 92 ? 3.918 7.32 11.43 1 90.44 92 PHE A N 1
ATOM 728 C CA . PHE A 1 92 ? 4.211 7.129 10.016 1 90.44 92 PHE A CA 1
ATOM 729 C C . PHE A 1 92 ? 5.254 6.035 9.82 1 90.44 92 PHE A C 1
ATOM 731 O O . PHE A 1 92 ? 5.027 5.082 9.078 1 90.44 92 PHE A O 1
ATOM 738 N N . HIS A 1 93 ? 6.383 6.102 10.469 1 87 93 HIS A N 1
ATOM 739 C CA . HIS A 1 93 ? 7.496 5.18 10.25 1 87 93 HIS A CA 1
ATOM 740 C C . HIS A 1 93 ? 7.117 3.76 10.656 1 87 93 HIS A C 1
ATOM 742 O O . HIS A 1 93 ? 7.629 2.791 10.094 1 87 93 HIS A O 1
ATOM 748 N N . LYS A 1 94 ? 6.176 3.672 11.531 1 82.5 94 LYS A N 1
ATOM 749 C CA . LYS A 1 94 ? 5.73 2.359 11.992 1 82.5 94 LYS A CA 1
ATOM 750 C C . LYS A 1 94 ? 4.805 1.704 10.969 1 82.5 94 LYS A C 1
ATOM 752 O O . LYS A 1 94 ? 4.777 0.478 10.844 1 82.5 94 LYS A O 1
ATOM 757 N N . ASN A 1 95 ? 4.113 2.529 10.234 1 82.31 95 ASN A N 1
ATOM 758 C CA . ASN A 1 95 ? 2.967 1.961 9.531 1 82.31 95 ASN A CA 1
ATOM 759 C C . ASN A 1 95 ? 3.102 2.107 8.023 1 82.31 95 ASN A C 1
ATOM 761 O O . ASN A 1 95 ? 2.326 1.522 7.262 1 82.31 95 ASN A O 1
ATOM 765 N N . PHE A 1 96 ? 4.039 2.883 7.594 1 84.31 96 PHE A N 1
ATOM 766 C CA . PHE A 1 96 ? 4.121 3.17 6.168 1 84.31 96 PHE A CA 1
ATOM 767 C C . PHE A 1 96 ? 5.543 2.982 5.656 1 84.31 96 PHE A C 1
ATOM 769 O O . PHE A 1 96 ? 6.504 3.104 6.422 1 84.31 96 PHE A O 1
ATOM 776 N N . ASN A 1 97 ? 5.68 2.666 4.383 1 77.25 97 ASN A N 1
ATOM 777 C CA . ASN A 1 97 ? 6.98 2.613 3.727 1 77.25 97 ASN A CA 1
ATOM 778 C C . ASN A 1 97 ? 7.559 4.012 3.516 1 77.25 97 ASN A C 1
ATOM 780 O O . ASN A 1 97 ? 6.922 5.008 3.855 1 77.25 97 ASN A O 1
ATOM 784 N N . ASP A 1 98 ? 8.758 3.957 2.963 1 78.88 98 ASP A N 1
ATOM 785 C CA . ASP A 1 98 ? 9.398 5.246 2.709 1 78.88 98 ASP A CA 1
ATOM 786 C C . ASP A 1 98 ? 8.586 6.07 1.711 1 78.88 98 ASP A C 1
ATOM 788 O O . ASP A 1 98 ? 7.965 5.52 0.801 1 78.88 98 ASP A O 1
ATOM 792 N N . PRO A 1 99 ? 8.641 7.395 1.889 1 78.69 99 PRO A N 1
ATOM 793 C CA . PRO A 1 99 ? 7.883 8.297 1.017 1 78.69 99 PRO A CA 1
ATOM 794 C C . PRO A 1 99 ? 8.195 8.086 -0.464 1 78.69 99 PRO A C 1
ATOM 796 O O . PRO A 1 99 ? 9.344 7.84 -0.828 1 78.69 99 PRO A O 1
ATOM 799 N N . LEU A 1 100 ? 7.191 7.996 -1.265 1 76.25 100 LEU A N 1
ATOM 800 C CA . LEU A 1 100 ? 7.281 8.078 -2.719 1 76.25 100 LEU A CA 1
ATOM 801 C C . LEU A 1 100 ? 7.066 9.516 -3.193 1 76.25 100 LEU A C 1
ATOM 803 O O . LEU A 1 100 ? 6.031 10.117 -2.906 1 76.25 100 LEU A O 1
ATOM 807 N N . VAL A 1 101 ? 8.148 10.016 -3.811 1 70.94 101 VAL A N 1
ATOM 808 C CA . VAL A 1 101 ? 8.07 11.422 -4.199 1 70.94 101 VAL A CA 1
ATOM 809 C C . VAL A 1 101 ? 8.109 11.539 -5.723 1 70.94 101 VAL A C 1
ATOM 811 O O . VAL A 1 101 ? 8.555 10.617 -6.41 1 70.94 101 VAL A O 1
ATOM 814 N N . ASP A 1 102 ? 7.402 12.445 -6.254 1 59.06 102 ASP A N 1
ATOM 815 C CA . ASP A 1 102 ? 7.625 12.773 -7.656 1 59.06 102 ASP A CA 1
ATOM 816 C C . ASP A 1 102 ? 9.016 13.375 -7.863 1 59.06 102 ASP A C 1
ATOM 818 O O . ASP A 1 102 ? 9.719 13.672 -6.898 1 59.06 102 ASP A O 1
ATOM 822 N N . GLU A 1 103 ? 9.414 13.125 -9.156 1 52.94 103 GLU A N 1
ATOM 823 C CA . GLU A 1 103 ? 10.727 13.648 -9.547 1 52.94 103 GLU A CA 1
ATOM 824 C C . GLU A 1 103 ? 11.039 14.945 -8.82 1 52.94 103 GLU A C 1
ATOM 826 O O . GLU A 1 103 ? 12.203 15.227 -8.508 1 52.94 103 GLU A O 1
ATOM 831 N N . ASP A 1 104 ? 10.109 15.586 -8.695 1 48.94 104 ASP A N 1
ATOM 832 C CA . ASP A 1 104 ? 10.32 16.875 -8.055 1 48.94 104 ASP A CA 1
ATOM 833 C C . ASP A 1 104 ? 10.062 16.797 -6.551 1 48.94 104 ASP A C 1
ATOM 835 O O . ASP A 1 104 ? 10.023 17.828 -5.867 1 48.94 104 ASP A O 1
ATOM 839 N N . GLU A 1 105 ? 10.25 15.602 -6.102 1 44.5 105 GLU A N 1
ATOM 840 C CA . GLU A 1 105 ? 9.961 15.375 -4.688 1 44.5 105 GLU A CA 1
ATOM 841 C C . GLU A 1 105 ? 8.539 15.797 -4.34 1 44.5 105 GLU A C 1
ATOM 843 O O . GLU A 1 105 ? 8.25 16.141 -3.191 1 44.5 105 GLU A O 1
ATOM 848 N N . LYS A 1 106 ? 7.75 16.188 -5.406 1 40.5 106 LYS A N 1
ATOM 849 C CA . LYS A 1 106 ? 6.422 16.75 -5.203 1 40.5 106 LYS A CA 1
ATOM 850 C C . LYS A 1 106 ? 5.344 15.68 -5.262 1 40.5 106 LYS A C 1
ATOM 852 O O . LYS A 1 106 ? 4.156 15.969 -5.113 1 40.5 106 LYS A O 1
ATOM 857 N N . GLY A 1 107 ? 5.453 14.461 -5.074 1 35.12 107 GLY A N 1
ATOM 858 C CA . GLY A 1 107 ? 4.348 13.539 -4.863 1 35.12 107 GLY A CA 1
ATOM 859 C C . GLY A 1 107 ? 4.145 12.578 -6.02 1 35.12 107 GLY A C 1
ATOM 860 O O . GLY A 1 107 ? 4.676 12.789 -7.109 1 35.12 107 GLY A O 1
ATOM 861 N N . ILE A 1 108 ? 4.008 11.195 -5.895 1 40.12 108 ILE A N 1
ATOM 862 C CA . ILE A 1 108 ? 3.826 10.117 -6.859 1 40.12 108 ILE A CA 1
ATOM 863 C C . ILE A 1 108 ? 2.5 10.297 -7.594 1 40.12 108 ILE A C 1
ATOM 865 O O . ILE A 1 108 ? 1.447 10.43 -6.965 1 40.12 108 ILE A O 1
ATOM 869 N N . TYR A 1 109 ? 2.295 11.078 -8.695 1 34.56 109 TYR A N 1
ATOM 870 C CA . TYR A 1 109 ? 1.092 10.945 -9.508 1 34.56 109 TYR A CA 1
ATOM 871 C C . TYR A 1 109 ? 1.021 9.562 -10.156 1 34.56 109 TYR A C 1
ATOM 873 O O . TYR A 1 109 ? 2.053 8.969 -10.469 1 34.56 109 TYR A O 1
ATOM 881 N N . MET B 1 1 ? 5.945 18.344 30.547 1 30.38 1 MET B N 1
ATOM 882 C CA . MET B 1 1 ? 6.988 17.859 29.641 1 30.38 1 MET B CA 1
ATOM 883 C C . MET B 1 1 ? 6.594 18.078 28.188 1 30.38 1 MET B C 1
ATOM 885 O O . MET B 1 1 ? 5.578 17.562 27.734 1 30.38 1 MET B O 1
ATOM 889 N N . THR B 1 2 ? 6.852 19.234 27.547 1 36.59 2 THR B N 1
ATOM 890 C CA . THR B 1 2 ? 6.375 19.734 26.266 1 36.59 2 THR B CA 1
ATOM 891 C C . THR B 1 2 ? 6.668 18.75 25.156 1 36.59 2 THR B C 1
ATOM 893 O O . THR B 1 2 ? 7.812 18.328 24.969 1 36.59 2 THR B O 1
ATOM 896 N N . GLN B 1 3 ? 5.848 17.828 24.844 1 39.44 3 GLN B N 1
ATOM 897 C CA . GLN B 1 3 ? 6.078 16.812 23.812 1 39.44 3 GLN B CA 1
ATOM 898 C C . GLN B 1 3 ? 6.891 17.391 22.656 1 39.44 3 GLN B C 1
ATOM 900 O O . GLN B 1 3 ? 6.516 18.406 22.062 1 39.44 3 GLN B O 1
ATOM 905 N N . MET B 1 4 ? 8.172 17.359 22.594 1 44.22 4 MET B N 1
ATOM 906 C CA . MET B 1 4 ? 9.062 17.812 21.531 1 44.22 4 MET B CA 1
ATOM 907 C C . MET B 1 4 ? 8.438 17.578 20.156 1 44.22 4 MET B C 1
ATOM 909 O O . MET B 1 4 ? 7.875 16.516 19.906 1 44.22 4 MET B O 1
ATOM 913 N N . PRO B 1 5 ? 8.023 18.609 19.375 1 51.75 5 PRO B N 1
ATOM 914 C CA . PRO B 1 5 ? 7.414 18.516 18.062 1 51.75 5 PRO B CA 1
ATOM 915 C C . PRO B 1 5 ? 8.055 17.422 17.188 1 51.75 5 PRO B C 1
ATOM 917 O O . PRO B 1 5 ? 9.281 17.281 17.203 1 51.75 5 PRO B O 1
ATOM 920 N N . SER B 1 6 ? 7.457 16.25 17.109 1 61.66 6 SER B N 1
ATOM 921 C CA . SER B 1 6 ? 7.902 15.188 16.203 1 61.66 6 SER B CA 1
ATOM 922 C C . SER B 1 6 ? 8.562 15.766 14.953 1 61.66 6 SER B C 1
ATOM 924 O O . SER B 1 6 ? 8.039 16.719 14.359 1 61.66 6 SER B O 1
ATOM 926 N N . SER B 1 7 ? 9.93 15.742 14.906 1 79.19 7 SER B N 1
ATOM 927 C CA . SER B 1 7 ? 10.742 16.312 13.836 1 79.19 7 SER B CA 1
ATOM 928 C C . SER B 1 7 ? 10.305 15.781 12.469 1 79.19 7 SER B C 1
ATOM 930 O O . SER B 1 7 ? 10.031 14.594 12.32 1 79.19 7 SER B O 1
ATOM 932 N N . LEU B 1 8 ? 9.922 16.656 11.555 1 90.94 8 LEU B N 1
ATOM 933 C CA . LEU B 1 8 ? 9.625 16.328 10.164 1 90.94 8 LEU B CA 1
ATOM 934 C C . LEU B 1 8 ? 10.906 16.156 9.352 1 90.94 8 LEU B C 1
ATOM 936 O O . LEU B 1 8 ? 10.867 16.141 8.125 1 90.94 8 LEU B O 1
ATOM 940 N N . GLN B 1 9 ? 11.945 15.914 10.172 1 86.19 9 GLN B N 1
ATOM 941 C CA . GLN B 1 9 ? 13.211 15.695 9.484 1 86.19 9 GLN B CA 1
ATOM 942 C C . GLN B 1 9 ? 13.156 14.438 8.625 1 86.19 9 GLN B C 1
ATOM 944 O O . GLN B 1 9 ? 12.703 13.391 9.078 1 86.19 9 GLN B O 1
ATOM 949 N N . GLY B 1 10 ? 13.609 14.594 7.359 1 85.25 10 GLY B N 1
ATOM 950 C CA . GLY B 1 10 ? 13.656 13.453 6.457 1 85.25 10 GLY B CA 1
ATOM 951 C C . GLY B 1 10 ? 12.414 13.336 5.586 1 85.25 10 GLY B C 1
ATOM 952 O O . GLY B 1 10 ? 12.406 12.586 4.609 1 85.25 10 GLY B O 1
ATOM 953 N N . PHE B 1 11 ? 11.453 14.07 6.016 1 89.12 11 PHE B N 1
ATOM 954 C CA . PHE B 1 11 ? 10.258 14.055 5.18 1 89.12 11 PHE B CA 1
ATOM 955 C C . PHE B 1 11 ? 10.367 15.078 4.059 1 89.12 11 PHE B C 1
ATOM 957 O O . PHE B 1 11 ? 10.984 16.125 4.23 1 89.12 11 PHE B O 1
ATOM 964 N N . PRO B 1 12 ? 9.711 14.758 2.947 1 85.5 12 PRO B N 1
ATOM 965 C CA . PRO B 1 12 ? 9.586 15.805 1.933 1 85.5 12 PRO B CA 1
ATOM 966 C C . PRO B 1 12 ? 8.883 17.062 2.459 1 85.5 12 PRO B C 1
ATOM 968 O O . PRO B 1 12 ? 8.062 16.969 3.379 1 85.5 12 PRO B O 1
ATOM 971 N N . LYS B 1 13 ? 9.125 18.188 1.829 1 84.31 13 LYS B N 1
ATOM 972 C CA . LYS B 1 13 ? 8.516 19.438 2.26 1 84.31 13 LYS B CA 1
ATOM 973 C C . LYS B 1 13 ? 7.082 19.562 1.757 1 84.31 13 LYS B C 1
ATOM 975 O O . LYS B 1 13 ? 6.242 20.188 2.4 1 84.31 13 LYS B O 1
ATOM 980 N N . GLY B 1 14 ? 6.855 18.922 0.594 1 86.5 14 GLY B N 1
ATOM 981 C CA . GLY B 1 14 ? 5.527 18.953 0.007 1 86.5 14 GLY B CA 1
ATOM 982 C C . GLY B 1 14 ? 4.797 17.625 0.108 1 86.5 14 GLY B C 1
ATOM 983 O O . GLY B 1 14 ? 5.172 16.766 0.905 1 86.5 14 GLY B O 1
ATOM 984 N N . GLU B 1 15 ? 3.732 17.531 -0.613 1 89.5 15 GLU B N 1
ATOM 985 C CA . GLU B 1 15 ? 2.926 16.312 -0.625 1 89.5 15 GLU B CA 1
ATOM 986 C C . GLU B 1 15 ? 3.736 15.125 -1.119 1 89.5 15 GLU B C 1
ATOM 988 O O . GLU B 1 15 ? 4.523 15.25 -2.061 1 89.5 15 GLU B O 1
ATOM 993 N N . PHE B 1 16 ? 3.527 14 -0.423 1 86.56 16 PHE B N 1
ATOM 994 C CA . PHE B 1 16 ? 4.113 12.742 -0.862 1 86.56 16 PHE B CA 1
ATOM 995 C C . PHE B 1 16 ? 3.143 11.586 -0.646 1 86.56 16 PHE B C 1
ATOM 997 O O . PHE B 1 16 ? 2.082 11.766 -0.045 1 86.56 16 PHE B O 1
ATOM 1004 N N . ALA B 1 17 ? 3.439 10.445 -1.251 1 86.62 17 ALA B N 1
ATOM 1005 C CA . ALA B 1 17 ? 2.605 9.258 -1.083 1 86.62 17 ALA B CA 1
ATOM 1006 C C . ALA B 1 17 ? 3.395 8.117 -0.447 1 86.62 17 ALA B C 1
ATOM 1008 O O . ALA B 1 17 ? 4.629 8.133 -0.455 1 86.62 17 ALA B O 1
ATOM 1009 N N . ALA B 1 18 ? 2.668 7.328 0.202 1 84.56 18 ALA B N 1
ATOM 1010 C CA . ALA B 1 18 ? 3.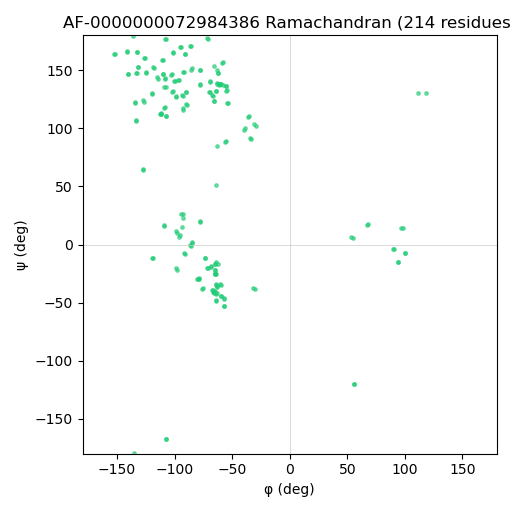256 6.105 0.741 1 84.56 18 ALA B CA 1
ATOM 1011 C C . ALA B 1 18 ? 2.207 5.008 0.879 1 84.56 18 ALA B C 1
ATOM 1013 O O . ALA B 1 18 ? 1.007 5.27 0.776 1 84.56 18 ALA B O 1
ATOM 1014 N N . PHE B 1 19 ? 2.654 3.818 1.034 1 80.56 19 PHE B N 1
ATOM 1015 C CA . PHE B 1 19 ? 1.771 2.674 1.222 1 80.56 19 PHE B CA 1
ATOM 1016 C C . PHE B 1 19 ? 1.839 2.166 2.658 1 80.56 19 PHE B C 1
ATOM 1018 O O . PHE B 1 19 ? 2.912 2.143 3.262 1 80.56 19 PHE B O 1
ATOM 1025 N N . SER B 1 20 ? 0.672 1.767 3.07 1 79.56 20 SER B N 1
ATOM 1026 C CA . SER B 1 20 ? 0.657 1.084 4.359 1 79.56 20 SER B CA 1
ATOM 1027 C C . SER B 1 20 ? 1.366 -0.264 4.281 1 79.56 20 SER B C 1
ATOM 1029 O O . SER B 1 20 ? 1.015 -1.109 3.457 1 79.56 20 SER B O 1
ATOM 1031 N N . THR B 1 21 ? 2.273 -0.465 5.199 1 74 21 THR B N 1
ATOM 1032 C CA . THR B 1 21 ? 3.027 -1.713 5.199 1 74 21 THR B CA 1
ATOM 1033 C C . THR B 1 21 ? 2.145 -2.879 5.633 1 74 21 THR B C 1
ATOM 1035 O O . THR B 1 21 ? 2.457 -4.039 5.355 1 74 21 THR B O 1
ATOM 1038 N N . ALA B 1 22 ? 1.059 -2.443 6.32 1 70.5 22 ALA B N 1
ATOM 1039 C CA . ALA B 1 22 ? 0.119 -3.484 6.73 1 70.5 22 ALA B CA 1
ATOM 1040 C C . ALA B 1 22 ? -0.688 -3.996 5.539 1 70.5 22 ALA B C 1
ATOM 1042 O O . ALA B 1 22 ? -1.317 -5.055 5.617 1 70.5 22 ALA B O 1
ATOM 1043 N N . LYS B 1 23 ? -0.549 -3.252 4.48 1 74.12 23 LYS B N 1
ATOM 1044 C CA . LYS B 1 23 ? -1.399 -3.604 3.35 1 74.12 23 LYS B CA 1
ATOM 1045 C C . LYS B 1 23 ? -0.582 -4.223 2.219 1 74.12 23 LYS B C 1
ATOM 1047 O O . LYS B 1 23 ? -1.055 -4.324 1.085 1 74.12 23 LYS B O 1
ATOM 1052 N N . MET B 1 24 ? 0.507 -4.586 2.586 1 81.38 24 MET B N 1
ATOM 1053 C CA . MET B 1 24 ? 1.387 -5.191 1.591 1 81.38 24 MET B CA 1
ATOM 1054 C C . MET B 1 24 ? 0.87 -6.562 1.169 1 81.38 24 MET B C 1
ATOM 1056 O O . MET B 1 24 ? 0.458 -7.363 2.012 1 81.38 24 MET B O 1
ATOM 1060 N N . THR B 1 25 ? 0.828 -6.695 -0.121 1 87.12 25 THR B N 1
ATOM 1061 C CA . THR B 1 25 ? 0.48 -7.992 -0.695 1 87.12 25 THR B CA 1
ATOM 1062 C C . THR B 1 25 ? 1.733 -8.742 -1.139 1 87.12 25 THR B C 1
ATOM 1064 O O . THR B 1 25 ? 2.666 -8.141 -1.674 1 87.12 25 THR B O 1
ATOM 1067 N N . HIS B 1 26 ? 1.705 -10.078 -0.88 1 90.75 26 HIS B N 1
ATOM 1068 C CA . HIS B 1 26 ? 2.816 -10.914 -1.312 1 90.75 26 HIS B CA 1
ATOM 1069 C C . HIS B 1 26 ? 2.461 -11.695 -2.57 1 90.75 26 HIS B C 1
ATOM 1071 O O . HIS B 1 26 ? 1.324 -12.148 -2.725 1 90.75 26 HIS B O 1
ATOM 1077 N N . PHE B 1 27 ? 3.453 -11.906 -3.408 1 92.38 27 PHE B N 1
ATOM 1078 C CA . PHE B 1 27 ? 3.242 -12.523 -4.711 1 92.38 27 PHE B CA 1
ATOM 1079 C C . PHE B 1 27 ? 4.273 -13.617 -4.965 1 92.38 27 PHE B C 1
ATOM 1081 O O . PHE B 1 27 ? 5.418 -13.516 -4.523 1 92.38 27 PHE B O 1
ATOM 1088 N N . LEU B 1 28 ? 3.906 -14.617 -5.664 1 94.62 28 LEU B N 1
ATOM 1089 C CA . LEU B 1 28 ? 4.797 -15.656 -6.168 1 94.62 28 LEU B CA 1
ATOM 1090 C C . LEU B 1 28 ? 4.508 -15.953 -7.633 1 94.62 28 LEU B C 1
ATOM 1092 O O . LEU B 1 28 ? 3.473 -16.547 -7.957 1 94.62 28 LEU B O 1
ATOM 1096 N N . PRO B 1 29 ? 5.395 -15.516 -8.531 1 94.88 29 PRO B N 1
ATOM 1097 C CA . PRO B 1 29 ? 5.234 -15.984 -9.914 1 94.88 29 PRO B CA 1
ATOM 1098 C C . PRO B 1 29 ? 5.355 -17.5 -10.039 1 94.88 29 PRO B C 1
ATOM 1100 O O . PRO B 1 29 ? 6.238 -18.109 -9.43 1 94.88 29 PRO B O 1
ATOM 1103 N N . TYR B 1 30 ? 4.48 -18.109 -10.836 1 96.06 30 TYR B N 1
ATOM 1104 C CA . TYR B 1 30 ? 4.496 -19.547 -11 1 96.06 30 TYR B CA 1
ATOM 1105 C C . TYR B 1 30 ? 5.031 -19.938 -12.375 1 96.06 30 TYR B C 1
ATOM 1107 O O . TYR B 1 30 ? 4.434 -19.609 -13.398 1 96.06 30 TYR B O 1
ATOM 1115 N N . SER B 1 31 ? 6.164 -20.5 -12.375 1 93.31 31 SER B N 1
ATOM 1116 C CA . SER B 1 31 ? 6.848 -20.922 -13.594 1 93.31 31 SER B CA 1
ATOM 1117 C C . SER B 1 31 ? 7.445 -22.312 -13.43 1 93.31 31 SER B C 1
ATOM 1119 O O . SER B 1 31 ? 7.309 -22.938 -12.375 1 93.31 31 SER B O 1
ATOM 1121 N N . GLN B 1 32 ? 8.078 -22.781 -14.5 1 92.25 32 GLN B N 1
ATOM 1122 C CA . GLN B 1 32 ? 8.727 -24.094 -14.461 1 92.25 32 GLN B CA 1
ATOM 1123 C C . GLN B 1 32 ? 9.883 -24.094 -13.461 1 92.25 32 GLN B C 1
ATOM 1125 O O . GLN B 1 32 ? 10.297 -25.156 -12.992 1 92.25 32 GLN B O 1
ATOM 1130 N N . GLU B 1 33 ? 10.344 -22.922 -13.07 1 91.06 33 GLU B N 1
ATOM 1131 C CA . GLU B 1 33 ? 11.484 -22.797 -12.172 1 91.06 33 GLU B CA 1
ATOM 1132 C C . GLU B 1 33 ? 11.039 -22.75 -10.719 1 91.06 33 GLU B C 1
ATOM 1134 O O . GLU B 1 33 ? 11.867 -22.828 -9.805 1 91.06 33 GLU B O 1
ATOM 1139 N N . THR B 1 34 ? 9.781 -22.656 -10.539 1 93.75 34 THR B N 1
ATOM 1140 C CA . THR B 1 34 ? 9.281 -22.578 -9.164 1 93.75 34 THR B CA 1
ATOM 1141 C C . THR B 1 34 ? 9.57 -23.891 -8.422 1 93.75 34 THR B C 1
ATOM 1143 O O . THR B 1 34 ? 9.094 -24.953 -8.82 1 93.75 34 THR B O 1
ATOM 1146 N N . SER B 1 35 ? 10.258 -23.734 -7.34 1 93.19 35 SER B N 1
ATOM 1147 C CA . SER B 1 35 ? 10.688 -24.906 -6.605 1 93.19 35 SER B CA 1
ATOM 1148 C C . SER B 1 35 ? 9.703 -25.266 -5.492 1 93.19 35 SER B C 1
ATOM 1150 O O . SER B 1 35 ? 8.852 -24.453 -5.133 1 93.19 35 SER B O 1
ATOM 1152 N N . THR B 1 36 ? 9.961 -26.469 -4.941 1 94.25 36 THR B N 1
ATOM 1153 C CA . THR B 1 36 ? 9.203 -26.891 -3.768 1 94.25 36 THR B CA 1
ATOM 1154 C C . THR B 1 36 ? 9.461 -25.969 -2.59 1 94.25 36 THR B C 1
ATOM 1156 O O . THR B 1 36 ? 8.539 -25.641 -1.833 1 94.25 36 THR B O 1
ATOM 1159 N N . ASP B 1 37 ? 10.688 -25.5 -2.49 1 93 37 ASP B N 1
ATOM 1160 C CA . ASP B 1 37 ? 11.039 -24.594 -1.394 1 93 37 ASP B CA 1
ATOM 1161 C C . ASP B 1 37 ? 10.328 -23.25 -1.54 1 93 37 ASP B C 1
ATOM 1163 O O . ASP B 1 37 ? 9.906 -22.656 -0.547 1 93 37 ASP B O 1
ATOM 1167 N N . ASP B 1 38 ? 10.219 -22.75 -2.75 1 92.38 38 ASP B N 1
ATOM 1168 C CA . ASP B 1 38 ? 9.461 -21.516 -2.992 1 92.38 38 ASP B CA 1
ATOM 1169 C C . ASP B 1 38 ? 8.016 -21.656 -2.51 1 92.38 38 ASP B C 1
ATOM 1171 O O . ASP B 1 38 ? 7.492 -20.766 -1.839 1 92.38 38 ASP B O 1
ATOM 1175 N N . LEU B 1 39 ? 7.434 -22.828 -2.896 1 95.88 39 LEU B N 1
ATOM 1176 C CA . LEU B 1 39 ? 6.039 -23.078 -2.547 1 95.88 39 LEU B CA 1
ATOM 1177 C C . LEU B 1 39 ? 5.871 -23.219 -1.038 1 95.88 39 LEU B C 1
ATOM 1179 O O . LEU B 1 39 ? 4.938 -22.656 -0.458 1 95.88 39 LEU B O 1
ATOM 1183 N N . LYS B 1 40 ? 6.75 -23.875 -0.382 1 94.19 40 LYS B N 1
ATOM 1184 C CA . LYS B 1 40 ? 6.691 -24.062 1.066 1 94.19 40 LYS B CA 1
ATOM 1185 C C . LYS B 1 40 ? 6.828 -22.719 1.786 1 94.19 40 LYS B C 1
ATOM 1187 O O . LYS B 1 40 ? 6.086 -22.438 2.729 1 94.19 40 LYS B O 1
ATOM 1192 N N . GLY B 1 41 ? 7.719 -21.922 1.321 1 91.44 41 GLY B N 1
ATOM 1193 C CA . GLY B 1 41 ? 7.906 -20.609 1.922 1 91.44 41 GLY B CA 1
ATOM 1194 C C . GLY B 1 41 ? 6.703 -19.688 1.753 1 91.44 41 GLY B C 1
ATOM 1195 O O . GLY B 1 41 ? 6.285 -19.031 2.701 1 91.44 41 GLY B O 1
ATOM 1196 N N . PHE B 1 42 ? 6.141 -19.75 0.633 1 93.5 42 PHE B N 1
ATOM 1197 C CA . PHE B 1 42 ? 5.059 -18.828 0.296 1 93.5 42 PHE B CA 1
ATOM 1198 C C . PHE B 1 42 ? 3.766 -19.234 0.984 1 93.5 42 PHE B C 1
ATOM 1200 O O . PHE B 1 42 ? 3.014 -18.391 1.469 1 93.5 42 PHE B O 1
ATOM 1207 N N . PHE B 1 43 ? 3.494 -20.547 1.088 1 95.19 43 PHE B N 1
ATOM 1208 C CA . PHE B 1 43 ? 2.205 -21.016 1.585 1 95.19 43 PHE B CA 1
ATOM 1209 C C . PHE B 1 43 ? 2.295 -21.375 3.061 1 95.19 43 PHE B C 1
ATOM 1211 O O . PHE B 1 43 ? 1.274 -21.484 3.746 1 95.19 43 PHE B O 1
ATOM 1218 N N . GLY B 1 44 ? 3.551 -21.656 3.525 1 92.19 44 GLY B N 1
ATOM 1219 C CA . GLY B 1 44 ? 3.697 -22.062 4.914 1 92.19 44 GLY B CA 1
ATOM 1220 C C . GLY B 1 44 ? 2.855 -23.266 5.273 1 92.19 44 GLY B C 1
ATOM 1221 O O . GLY B 1 44 ? 2.926 -24.297 4.605 1 92.19 44 GLY B O 1
ATOM 1222 N N . ALA B 1 45 ? 1.909 -23.078 6.277 1 92.75 45 ALA B N 1
ATOM 1223 C CA . ALA B 1 45 ? 1.072 -24.172 6.766 1 92.75 45 ALA B CA 1
ATOM 1224 C C . ALA B 1 45 ? 0.083 -24.625 5.695 1 92.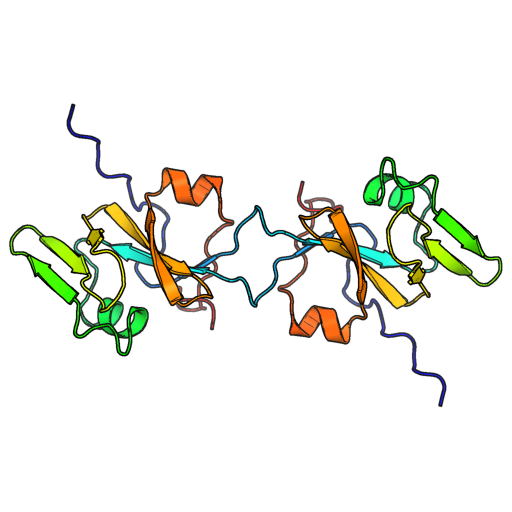75 45 ALA B C 1
ATOM 1226 O O . ALA B 1 45 ? -0.415 -25.75 5.738 1 92.75 45 ALA B O 1
ATOM 1227 N N . ASN B 1 46 ? -0.154 -23.828 4.719 1 94.5 46 ASN B N 1
ATOM 1228 C CA . ASN B 1 46 ? -1.129 -24.156 3.684 1 94.5 46 ASN B CA 1
ATOM 1229 C C . ASN B 1 46 ? -0.506 -24.984 2.566 1 94.5 46 ASN B C 1
ATOM 1231 O O . ASN B 1 46 ? -1.199 -25.406 1.638 1 94.5 46 ASN B O 1
ATOM 1235 N N . TYR B 1 47 ? 0.786 -25.266 2.691 1 96.44 47 TYR B N 1
ATOM 1236 C CA . TYR B 1 47 ? 1.479 -26.016 1.653 1 96.44 47 TYR B CA 1
ATOM 1237 C C . TYR B 1 47 ? 0.854 -27.391 1.47 1 96.44 47 TYR B C 1
ATOM 1239 O O . TYR B 1 47 ? 0.822 -27.922 0.358 1 96.44 47 TYR B O 1
ATOM 1247 N N . GLN B 1 48 ? 0.406 -27.922 2.508 1 96.75 48 GLN B N 1
ATOM 1248 C CA . GLN B 1 48 ? -0.13 -29.281 2.492 1 96.75 48 GLN B CA 1
ATOM 1249 C C . GLN B 1 48 ? -1.367 -29.375 1.604 1 96.75 48 GLN B C 1
ATOM 1251 O O . GLN B 1 48 ? -1.797 -30.469 1.24 1 96.75 48 GLN B O 1
ATOM 1256 N N . TYR B 1 49 ? -1.969 -28.281 1.238 1 97.19 49 TYR B N 1
ATOM 1257 C CA . TYR B 1 49 ? -3.199 -28.281 0.454 1 97.19 49 TYR B CA 1
ATOM 1258 C C . TYR B 1 49 ? -2.902 -28.047 -1.023 1 97.19 49 TYR B C 1
ATOM 1260 O O . TYR B 1 49 ? -3.812 -27.797 -1.815 1 97.19 49 TYR B O 1
ATOM 1268 N N . LEU B 1 50 ? -1.622 -28.125 -1.356 1 97.56 50 LEU B N 1
ATOM 1269 C CA . LEU B 1 50 ? -1.211 -27.938 -2.744 1 97.56 50 LEU B CA 1
ATOM 1270 C C . LEU B 1 50 ? -1.036 -29.297 -3.438 1 97.56 50 LEU B C 1
ATOM 1272 O O . LEU B 1 50 ? -0.524 -30.234 -2.838 1 97.56 50 LEU B O 1
ATOM 1276 N N . THR B 1 51 ? -1.456 -29.328 -4.723 1 96.88 51 THR B N 1
ATOM 1277 C CA . THR B 1 51 ? -1.204 -30.5 -5.562 1 96.88 51 THR B CA 1
ATOM 1278 C C . THR B 1 51 ? -0.69 -30.078 -6.938 1 96.88 51 THR B C 1
ATOM 1280 O O . THR B 1 51 ? -1.351 -29.312 -7.641 1 96.88 51 THR B O 1
ATOM 1283 N N . LYS B 1 52 ? 0.408 -30.531 -7.258 1 94.75 52 LYS B N 1
ATOM 1284 C CA . LYS B 1 52 ? 0.929 -30.297 -8.602 1 94.75 52 LYS B CA 1
ATOM 1285 C C . LYS B 1 52 ? 0.492 -31.406 -9.562 1 94.75 52 LYS B C 1
ATOM 1287 O O . LYS B 1 52 ? 0.647 -32.594 -9.266 1 94.75 52 LYS B O 1
ATOM 1292 N N . THR B 1 53 ? 0.006 -31.016 -10.633 1 92.69 53 THR B N 1
ATOM 1293 C CA . THR B 1 53 ? -0.417 -32 -11.625 1 92.69 53 THR B CA 1
ATOM 1294 C C . THR B 1 53 ? 0.725 -32.312 -12.586 1 92.69 53 THR B C 1
ATOM 1296 O O . THR B 1 53 ? 1.669 -31.531 -12.719 1 92.69 53 THR B O 1
ATOM 1299 N N . PRO B 1 54 ? 0.644 -33.438 -13.375 1 89.38 54 PRO B N 1
ATOM 1300 C CA . PRO B 1 54 ? 1.714 -33.844 -14.289 1 89.38 54 PRO B CA 1
ATOM 1301 C C . PRO B 1 54 ? 1.929 -32.844 -15.43 1 89.38 54 PRO B C 1
ATOM 1303 O O . PRO B 1 54 ? 3.027 -32.75 -15.984 1 89.38 54 PRO B O 1
ATOM 1306 N N . ILE B 1 55 ? 0.878 -32 -15.734 1 90.19 55 ILE B N 1
ATOM 1307 C CA . ILE B 1 55 ? 1.004 -31.094 -16.859 1 90.19 55 ILE B CA 1
ATOM 1308 C C . ILE B 1 55 ? 1.465 -29.719 -16.359 1 90.19 55 ILE B C 1
ATOM 1310 O O . ILE B 1 55 ? 1.442 -28.75 -17.109 1 90.19 55 ILE B O 1
ATOM 1314 N N . GLY B 1 56 ? 1.771 -29.641 -15.148 1 89.69 56 GLY B N 1
ATOM 1315 C CA . GLY B 1 56 ? 2.451 -28.453 -14.648 1 89.69 56 GLY B CA 1
ATOM 1316 C C . GLY B 1 56 ? 1.511 -27.453 -13.992 1 89.69 56 GLY B C 1
ATOM 1317 O O . GLY B 1 56 ? 1.891 -26.312 -13.742 1 89.69 56 GLY B O 1
ATOM 1318 N N . ARG B 1 57 ? 0.303 -27.906 -13.711 1 94.62 57 ARG B N 1
ATOM 1319 C CA . ARG B 1 57 ? -0.629 -27.031 -13 1 94.62 57 ARG B CA 1
ATOM 1320 C C . ARG B 1 57 ? -0.544 -27.25 -11.492 1 94.62 57 ARG B C 1
ATOM 1322 O O . ARG B 1 57 ? -0.213 -28.344 -11.039 1 94.62 57 ARG B O 1
ATOM 1329 N N . LEU B 1 58 ? -0.785 -26.156 -10.773 1 97.25 58 LEU B N 1
ATOM 1330 C CA . LEU B 1 58 ? -0.838 -26.219 -9.312 1 97.25 58 LEU B CA 1
ATOM 1331 C C . LEU B 1 58 ? -2.27 -26.062 -8.82 1 97.25 58 LEU B C 1
ATOM 1333 O O . LEU B 1 58 ? -2.91 -25.031 -9.078 1 97.25 58 LEU B O 1
ATOM 1337 N N . LYS B 1 59 ? -2.744 -27.047 -8.18 1 97.69 59 LYS B N 1
ATOM 1338 C CA . LYS B 1 59 ? -4.055 -26.984 -7.543 1 97.69 59 LYS B CA 1
ATOM 1339 C C . LYS B 1 59 ? -3.939 -26.562 -6.082 1 97.69 59 LYS B C 1
ATOM 1341 O O . LYS B 1 59 ? -3.141 -27.125 -5.332 1 97.69 59 LYS B O 1
ATOM 1346 N N . ILE B 1 60 ? -4.707 -25.531 -5.637 1 97.06 60 ILE B N 1
ATOM 1347 C CA . ILE B 1 60 ? -4.766 -25.016 -4.273 1 97.06 60 ILE B CA 1
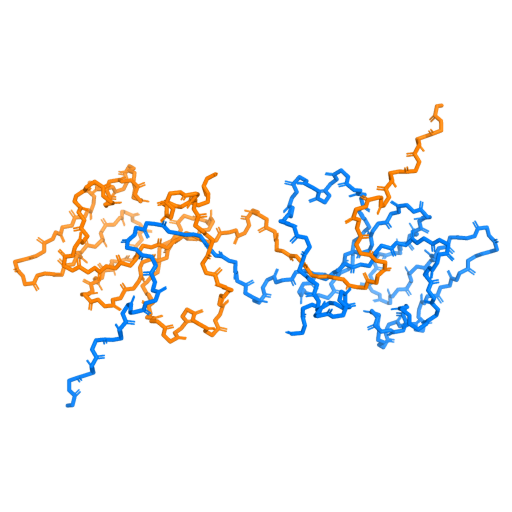ATOM 1348 C C . ILE B 1 60 ? -6.145 -25.297 -3.676 1 97.06 60 ILE B C 1
ATOM 1350 O O . ILE B 1 60 ? -7.137 -24.688 -4.09 1 97.06 60 ILE B O 1
ATOM 1354 N N . ASP B 1 61 ? -6.184 -26.125 -2.723 1 96.94 61 ASP B N 1
ATOM 1355 C CA . ASP B 1 61 ? -7.449 -26.562 -2.154 1 96.94 61 ASP B CA 1
ATOM 1356 C C . ASP B 1 61 ? -7.465 -26.391 -0.638 1 96.94 61 ASP B C 1
ATOM 1358 O O . ASP B 1 61 ? -7.59 -27.359 0.108 1 96.94 61 ASP B O 1
ATOM 1362 N N . ILE B 1 62 ? -7.406 -25.141 -0.171 1 94.5 62 ILE B N 1
ATOM 1363 C CA . ILE B 1 62 ? -7.41 -24.781 1.244 1 94.5 62 ILE B CA 1
ATOM 1364 C C . ILE B 1 62 ? -8.836 -24.875 1.792 1 94.5 62 ILE B C 1
ATOM 1366 O O . ILE B 1 62 ? -9.766 -24.328 1.192 1 94.5 62 ILE B O 1
ATOM 1370 N N . PRO B 1 63 ? -9.016 -25.406 2.967 1 94.31 63 PRO B N 1
ATOM 1371 C CA . PRO B 1 63 ? -10.359 -25.562 3.529 1 94.31 63 PRO B CA 1
ATOM 1372 C C . PRO B 1 63 ? -11.094 -24.234 3.672 1 94.31 63 PRO B C 1
ATOM 1374 O O . PRO B 1 63 ? -10.484 -23.219 4.039 1 94.31 63 PRO B O 1
ATOM 1377 N N . ASN B 1 64 ? -12.391 -24.234 3.324 1 92.31 64 ASN B N 1
ATOM 1378 C CA . ASN B 1 64 ? -13.32 -23.109 3.492 1 92.31 64 ASN B CA 1
ATOM 1379 C C . ASN B 1 64 ? -12.953 -21.938 2.584 1 92.31 64 ASN B C 1
ATOM 1381 O O . ASN B 1 64 ? -13.234 -20.781 2.912 1 92.31 64 ASN B O 1
ATOM 1385 N N . THR B 1 65 ? -12.125 -22.25 1.574 1 91.25 65 THR B N 1
ATOM 1386 C CA . THR B 1 65 ? -11.844 -21.266 0.538 1 91.25 65 THR B CA 1
ATOM 1387 C C . THR B 1 65 ? -12.133 -21.828 -0.847 1 91.25 65 THR B C 1
ATOM 1389 O O . THR B 1 65 ? -12.312 -23.047 -0.999 1 91.25 65 THR B O 1
ATOM 1392 N N . GLU B 1 66 ? -12.305 -20.969 -1.805 1 91.56 66 GLU B N 1
ATOM 1393 C CA . GLU B 1 66 ? -12.469 -21.406 -3.186 1 91.56 66 GLU B CA 1
ATOM 1394 C C . GLU B 1 66 ? -11.219 -22.125 -3.693 1 91.56 66 GLU B C 1
ATOM 1396 O O . GLU B 1 66 ? -10.102 -21.688 -3.42 1 91.56 66 GLU B O 1
ATOM 1401 N N . GLN B 1 67 ? -11.523 -23.234 -4.438 1 95.62 67 GLN B N 1
ATOM 1402 C CA . GLN B 1 67 ? -10.406 -23.922 -5.082 1 95.62 67 GLN B CA 1
ATOM 1403 C C . GLN B 1 67 ? -9.812 -23.078 -6.203 1 95.62 67 GLN B C 1
ATOM 1405 O O . GLN B 1 67 ? -10.547 -22.469 -6.992 1 95.62 67 GLN B O 1
ATOM 1410 N N . LEU B 1 68 ? -8.469 -23.141 -6.258 1 96.5 68 LEU B N 1
ATOM 1411 C CA . LEU B 1 68 ? -7.773 -22.391 -7.301 1 96.5 68 LEU B CA 1
ATOM 1412 C C . LEU B 1 68 ? -6.867 -23.312 -8.117 1 96.5 68 LEU B C 1
ATOM 1414 O O . LEU B 1 68 ? -6.309 -24.281 -7.586 1 96.5 68 LEU B O 1
ATOM 1418 N N . ILE B 1 69 ? -6.73 -22.984 -9.406 1 96.44 69 ILE B N 1
ATOM 1419 C CA . ILE B 1 69 ? -5.801 -23.688 -10.297 1 96.44 69 ILE B CA 1
ATOM 1420 C C . ILE B 1 69 ? -4.879 -22.672 -10.969 1 96.44 69 ILE B C 1
ATOM 1422 O O . ILE B 1 69 ? -5.348 -21.75 -11.656 1 96.44 69 ILE B O 1
ATOM 1426 N N . VAL B 1 70 ? -3.648 -22.906 -10.758 1 96.62 70 VAL B N 1
ATOM 1427 C CA . VAL B 1 70 ? -2.645 -21.984 -11.281 1 96.62 70 VAL B CA 1
ATOM 1428 C C . VAL B 1 70 ? -1.912 -22.625 -12.453 1 96.62 70 VAL B C 1
ATOM 1430 O O . VAL B 1 70 ? -1.539 -23.797 -12.398 1 96.62 70 VAL B O 1
ATOM 1433 N N . GLN B 1 71 ? -1.727 -21.844 -13.492 1 95.06 71 GLN B N 1
ATOM 1434 C CA . GLN B 1 71 ? -0.927 -22.266 -14.641 1 95.06 71 GLN B CA 1
ATOM 1435 C C . GLN B 1 71 ? 0.379 -21.484 -14.719 1 95.06 71 GLN B C 1
ATOM 1437 O O . GLN B 1 71 ? 0.489 -20.391 -14.156 1 95.06 71 GLN B O 1
ATOM 1442 N N . TYR B 1 72 ? 1.328 -22.125 -15.445 1 93.88 72 TYR B N 1
ATOM 1443 C CA . TYR B 1 72 ? 2.562 -21.391 -15.672 1 93.88 72 TYR B CA 1
ATOM 1444 C C . TYR B 1 72 ? 2.279 -20.047 -16.328 1 93.88 72 TYR B C 1
ATOM 1446 O O . TYR B 1 72 ? 1.466 -19.953 -17.25 1 93.88 72 TYR B O 1
ATOM 1454 N N . GLY B 1 73 ? 2.943 -19.016 -15.836 1 93.94 73 GLY B N 1
ATOM 1455 C CA . GLY B 1 73 ? 2.744 -17.688 -16.375 1 93.94 73 GLY B CA 1
ATOM 1456 C C . GLY B 1 73 ? 1.81 -16.828 -15.531 1 93.94 73 GLY B C 1
ATOM 1457 O O . GLY B 1 73 ? 1.67 -15.633 -15.766 1 93.94 73 GLY B O 1
ATOM 1458 N N . GLU B 1 74 ? 1.239 -17.453 -14.578 1 95.75 74 GLU B N 1
ATOM 1459 C CA . GLU B 1 74 ? 0.358 -16.734 -13.672 1 95.75 74 GLU B CA 1
ATOM 1460 C C . GLU B 1 74 ? 1.061 -16.422 -12.352 1 95.75 74 GLU B C 1
ATOM 1462 O O . GLU B 1 74 ? 2.145 -16.938 -12.078 1 95.75 74 GLU B O 1
ATOM 1467 N N . ILE B 1 75 ? 0.442 -15.492 -11.586 1 96 75 ILE B N 1
ATOM 1468 C CA . ILE B 1 75 ? 1.004 -15.031 -10.328 1 96 75 ILE B CA 1
ATOM 1469 C C . ILE B 1 75 ? 0.034 -15.336 -9.188 1 96 75 ILE B C 1
ATOM 1471 O O . ILE B 1 75 ? -1.155 -15.016 -9.273 1 96 75 ILE B O 1
ATOM 1475 N N . ILE B 1 76 ? 0.515 -15.922 -8.156 1 96.44 76 ILE B N 1
ATOM 1476 C CA . ILE B 1 76 ? -0.266 -16.156 -6.945 1 96.44 76 ILE B CA 1
ATOM 1477 C C . ILE B 1 76 ? -0.11 -14.977 -5.992 1 96.44 76 ILE B C 1
ATOM 1479 O O . ILE B 1 76 ? 1.01 -14.609 -5.629 1 96.44 76 ILE B O 1
ATOM 1483 N N . ALA B 1 77 ? -1.205 -14.32 -5.633 1 94.75 77 ALA B N 1
ATOM 1484 C CA . ALA B 1 77 ? -1.23 -13.227 -4.664 1 94.75 77 ALA B CA 1
ATOM 1485 C C . ALA B 1 77 ? -1.747 -13.703 -3.311 1 94.75 77 ALA B C 1
ATOM 1487 O O . ALA B 1 77 ? -2.76 -14.406 -3.236 1 94.75 77 ALA B O 1
ATOM 1488 N N . ARG B 1 78 ? -1.041 -13.367 -2.283 1 93.06 78 ARG B N 1
ATOM 1489 C CA . ARG B 1 78 ? -1.506 -13.547 -0.912 1 93.06 78 ARG B CA 1
ATOM 1490 C C . ARG B 1 78 ? -1.772 -12.211 -0.238 1 93.06 78 ARG B C 1
ATOM 1492 O O . ARG B 1 78 ? -0.839 -11.461 0.054 1 93.06 78 ARG B O 1
ATOM 1499 N N . PHE B 1 79 ? -3.018 -11.984 0.028 1 85.81 79 PHE B N 1
ATOM 1500 C CA . PHE B 1 79 ? -3.418 -10.703 0.6 1 85.81 79 PHE B CA 1
ATOM 1501 C C . PHE B 1 79 ? -3.289 -10.719 2.119 1 85.81 79 PHE B C 1
ATOM 1503 O O . PHE B 1 79 ? -3.072 -11.781 2.713 1 85.81 79 PHE B O 1
ATOM 1510 N N . THR B 1 80 ? -3.436 -9.57 2.73 1 79.06 80 THR B N 1
ATOM 1511 C CA . THR B 1 80 ? -3.201 -9.391 4.16 1 79.06 80 THR B CA 1
ATOM 1512 C C . THR B 1 80 ? -4.211 -10.195 4.977 1 79.06 80 THR B C 1
ATOM 1514 O O . THR B 1 80 ? -3.92 -10.602 6.102 1 79.06 80 THR B O 1
ATOM 1517 N N . ASN B 1 81 ? -5.324 -10.43 4.355 1 77.25 81 ASN B N 1
ATOM 1518 C CA . ASN B 1 81 ? -6.348 -11.188 5.066 1 77.25 81 ASN B CA 1
ATOM 1519 C C . ASN B 1 81 ? -6.125 -12.695 4.93 1 77.25 81 ASN B C 1
ATOM 1521 O O . ASN B 1 81 ? -6.93 -13.492 5.41 1 77.25 81 ASN B O 1
ATOM 1525 N N . GLY B 1 82 ? -5.047 -13.047 4.238 1 80.75 82 GLY B N 1
ATOM 1526 C CA . GLY B 1 82 ? -4.684 -14.445 4.094 1 80.75 82 GLY B CA 1
ATOM 1527 C C . GLY B 1 82 ? -5.301 -15.102 2.875 1 80.75 82 GLY B C 1
ATOM 1528 O O . GLY B 1 82 ? -5.02 -16.266 2.578 1 80.75 82 GLY B O 1
ATOM 1529 N N . LYS B 1 83 ? -6.109 -14.344 2.211 1 86 83 LYS B N 1
ATOM 1530 C CA . LYS B 1 83 ? -6.75 -14.898 1.02 1 86 83 LYS B CA 1
ATOM 1531 C C . LYS B 1 83 ? -5.789 -14.914 -0.164 1 86 83 LYS B C 1
ATOM 1533 O O . LYS B 1 83 ? -4.91 -14.055 -0.269 1 86 83 LYS B O 1
ATOM 1538 N N . PHE B 1 84 ? -6.004 -15.891 -1.043 1 93.44 84 PHE B N 1
ATOM 1539 C CA . PHE B 1 84 ? -5.191 -16.031 -2.246 1 93.44 84 PHE B CA 1
ATOM 1540 C C . PHE B 1 84 ? -6.004 -15.688 -3.488 1 93.44 84 PHE B C 1
ATOM 1542 O O . PHE B 1 84 ? -7.211 -15.93 -3.537 1 93.44 84 PHE B O 1
ATOM 1549 N N . LYS B 1 85 ? -5.336 -15.141 -4.449 1 94.25 85 LYS B N 1
ATOM 1550 C CA . LYS B 1 85 ? -5.898 -14.906 -5.777 1 94.25 85 LYS B CA 1
ATOM 1551 C C . LYS B 1 85 ? -4.867 -15.188 -6.867 1 94.25 85 LYS B C 1
ATOM 1553 O O . LYS B 1 85 ? -3.664 -15.023 -6.645 1 94.25 85 LYS B O 1
ATOM 1558 N N . ILE B 1 86 ? -5.387 -15.664 -7.965 1 95.75 86 ILE B N 1
ATOM 1559 C CA . ILE B 1 86 ? -4.531 -15.844 -9.133 1 95.75 86 ILE B CA 1
ATOM 1560 C C . ILE B 1 86 ? -4.707 -14.664 -10.086 1 95.75 86 ILE B C 1
ATOM 1562 O O . ILE B 1 86 ? -5.832 -14.32 -10.461 1 95.75 86 ILE B O 1
ATOM 1566 N N . ILE B 1 87 ? -3.582 -14.094 -10.414 1 94 87 ILE B N 1
ATOM 1567 C CA . ILE B 1 87 ? -3.654 -12.945 -11.312 1 94 87 ILE B CA 1
ATOM 1568 C C . ILE B 1 87 ? -2.627 -13.102 -12.43 1 94 87 ILE B C 1
ATOM 1570 O O . ILE B 1 87 ? -1.772 -13.984 -12.375 1 94 87 ILE B O 1
ATOM 1574 N N . ASP B 1 88 ? -2.748 -12.336 -13.438 1 92.88 88 ASP B N 1
ATOM 1575 C CA . ASP B 1 88 ? -1.731 -12.32 -14.484 1 92.88 88 ASP B CA 1
ATOM 1576 C C . ASP B 1 88 ? -0.914 -11.031 -14.438 1 92.88 88 ASP B C 1
ATOM 1578 O O . ASP B 1 88 ? -1.174 -10.156 -13.617 1 92.88 88 ASP B O 1
ATOM 1582 N N . SER B 1 89 ? 0.075 -10.984 -15.328 1 91.31 89 SER B N 1
ATOM 1583 C CA . SER B 1 89 ? 1.003 -9.859 -15.328 1 91.31 89 SER B CA 1
ATOM 1584 C C . SER B 1 89 ? 0.287 -8.555 -15.656 1 91.31 89 SER B C 1
ATOM 1586 O O . SER B 1 89 ? 0.616 -7.504 -15.109 1 91.31 89 SER B O 1
ATOM 1588 N N . THR B 1 90 ? -0.684 -8.617 -16.484 1 88.25 90 THR B N 1
ATOM 1589 C CA . THR B 1 90 ? -1.426 -7.422 -16.875 1 88.25 90 THR B CA 1
ATOM 1590 C C . THR B 1 90 ? -2.156 -6.828 -15.672 1 88.25 90 THR B C 1
ATOM 1592 O O . THR B 1 90 ? -2.07 -5.625 -15.422 1 88.25 90 THR B O 1
ATOM 1595 N N . TYR B 1 91 ? -2.84 -7.684 -14.953 1 87.94 91 TYR B N 1
ATOM 1596 C CA . TYR B 1 91 ? -3.533 -7.242 -13.75 1 87.94 91 TYR B CA 1
ATOM 1597 C C . TYR B 1 91 ? -2.555 -6.656 -12.742 1 87.94 91 TYR B C 1
ATOM 1599 O O . TYR B 1 91 ? -2.828 -5.617 -12.133 1 87.94 91 TYR B O 1
ATOM 1607 N N . PHE B 1 92 ? -1.465 -7.293 -12.539 1 90.31 92 PHE B N 1
ATOM 1608 C CA . PHE B 1 92 ? -0.47 -6.82 -11.586 1 90.31 92 PHE B CA 1
ATOM 1609 C C . PHE B 1 92 ? -0.014 -5.406 -11.93 1 90.31 92 PHE B C 1
ATOM 1611 O O . PHE B 1 92 ? -0.077 -4.508 -11.086 1 90.31 92 PHE B O 1
ATOM 1618 N N . HIS B 1 93 ? 0.412 -5.152 -13.133 1 86.75 93 HIS B N 1
ATOM 1619 C CA . HIS B 1 93 ? 0.989 -3.875 -13.531 1 86.75 93 HIS B CA 1
ATOM 1620 C C . HIS B 1 93 ? -0.042 -2.754 -13.445 1 86.75 93 HIS B C 1
ATOM 1622 O O . HIS B 1 93 ? 0.308 -1.602 -13.172 1 86.75 93 HIS B O 1
ATOM 1628 N N . LYS B 1 94 ? -1.25 -3.133 -13.547 1 82.44 94 LYS B N 1
ATOM 1629 C CA . LYS B 1 94 ? -2.32 -2.141 -13.477 1 82.44 94 LYS B CA 1
ATOM 1630 C C . LYS B 1 94 ? -2.594 -1.73 -12.031 1 82.44 94 LYS B C 1
ATOM 1632 O O . LYS B 1 94 ? -2.984 -0.592 -11.773 1 82.44 94 LYS B O 1
ATOM 1637 N N . ASN B 1 95 ? -2.352 -2.645 -11.133 1 82.25 95 ASN B N 1
ATOM 1638 C CA . ASN B 1 95 ? -2.951 -2.439 -9.82 1 82.25 95 ASN B CA 1
ATOM 1639 C C . ASN B 1 95 ? -1.89 -2.324 -8.727 1 82.25 95 ASN B C 1
ATOM 1641 O O . ASN B 1 95 ? -2.197 -1.961 -7.59 1 82.25 95 ASN B O 1
ATOM 1645 N N . PHE B 1 96 ? -0.68 -2.646 -9.055 1 84.06 96 PHE B N 1
ATOM 1646 C CA . PHE B 1 96 ? 0.341 -2.693 -8.016 1 84.06 96 PHE B CA 1
ATOM 1647 C C . PHE B 1 96 ? 1.589 -1.933 -8.445 1 84.06 96 PHE B C 1
ATOM 1649 O O . PHE B 1 96 ? 1.854 -1.793 -9.641 1 84.06 96 PHE B O 1
ATOM 1656 N N . ASN B 1 97 ? 2.328 -1.421 -7.488 1 77.12 97 ASN B N 1
ATOM 1657 C CA . ASN B 1 97 ? 3.631 -0.817 -7.746 1 77.12 97 ASN B CA 1
ATOM 1658 C C . ASN B 1 97 ? 4.676 -1.869 -8.109 1 77.12 97 ASN B C 1
ATOM 1660 O O . ASN B 1 97 ? 4.383 -3.066 -8.109 1 77.12 97 ASN B O 1
ATOM 1664 N N . ASP B 1 98 ? 5.844 -1.308 -8.406 1 78.38 98 ASP B N 1
ATOM 1665 C CA . ASP B 1 98 ? 6.918 -2.232 -8.758 1 78.38 98 ASP B CA 1
ATOM 1666 C C . ASP B 1 98 ? 7.254 -3.152 -7.586 1 78.38 98 ASP B C 1
ATOM 1668 O O . ASP B 1 98 ? 7.156 -2.748 -6.426 1 78.38 98 ASP B O 1
ATOM 1672 N N . PRO B 1 99 ? 7.664 -4.379 -7.918 1 77.62 99 PRO B N 1
ATOM 1673 C CA . PRO B 1 99 ? 7.984 -5.367 -6.887 1 77.62 99 PRO B CA 1
ATOM 1674 C C . PRO B 1 99 ? 9.023 -4.863 -5.887 1 77.62 99 PRO B C 1
ATOM 1676 O O . PRO B 1 99 ? 9.969 -4.172 -6.27 1 77.62 99 PRO B O 1
ATOM 1679 N N . LEU B 1 100 ? 8.773 -5.039 -4.637 1 75.25 100 LEU B N 1
ATOM 1680 C CA . LEU B 1 100 ? 9.75 -4.898 -3.561 1 75.25 100 LEU B CA 1
ATOM 1681 C C . LEU B 1 100 ? 10.406 -6.234 -3.242 1 75.25 100 LEU B C 1
ATOM 1683 O O . LEU B 1 100 ? 9.727 -7.207 -2.908 1 75.25 100 LEU B O 1
ATOM 1687 N N . VAL B 1 101 ? 11.719 -6.223 -3.502 1 68.69 101 VAL B N 1
ATOM 1688 C CA . VAL B 1 101 ? 12.414 -7.492 -3.324 1 68.69 101 VAL B CA 1
ATOM 1689 C C . VAL B 1 101 ? 13.414 -7.375 -2.176 1 68.69 101 VAL B C 1
ATOM 1691 O O . VAL B 1 101 ? 13.812 -6.273 -1.802 1 68.69 101 VAL B O 1
ATOM 1694 N N . ASP B 1 102 ? 13.555 -8.383 -1.409 1 57.66 102 ASP B N 1
ATOM 1695 C CA . ASP B 1 102 ? 14.688 -8.414 -0.483 1 57.66 102 ASP B CA 1
ATOM 1696 C C . ASP B 1 102 ? 16.016 -8.43 -1.236 1 57.66 102 ASP B C 1
ATOM 1698 O O . ASP B 1 102 ? 16.047 -8.641 -2.451 1 57.66 102 ASP B O 1
ATOM 1702 N N . GLU B 1 103 ? 16.969 -7.805 -0.455 1 51.75 103 GLU B N 1
ATOM 1703 C CA . GLU B 1 103 ? 18.328 -7.734 -1 1 51.75 103 GLU B CA 1
ATOM 1704 C C . GLU B 1 103 ? 18.625 -8.93 -1.901 1 51.75 103 GLU B C 1
ATOM 1706 O O . GLU B 1 103 ? 19.359 -8.805 -2.883 1 51.75 103 GLU B O 1
ATOM 1711 N N . ASP B 1 104 ? 18.172 -9.883 -1.483 1 47.81 104 ASP B N 1
ATOM 1712 C CA . ASP B 1 104 ? 18.453 -11.086 -2.258 1 47.81 104 ASP B CA 1
ATOM 1713 C C . ASP B 1 104 ? 17.344 -11.352 -3.283 1 47.81 104 ASP B C 1
ATOM 1715 O O . ASP B 1 104 ? 17.312 -12.406 -3.914 1 47.81 104 ASP B O 1
ATOM 1719 N N . GLU B 1 105 ? 16.734 -10.258 -3.631 1 43.84 105 GLU B N 1
ATOM 1720 C CA . GLU B 1 105 ? 15.625 -10.367 -4.57 1 43.84 105 GLU B CA 1
ATOM 1721 C C . GLU B 1 105 ? 14.586 -11.375 -4.078 1 43.84 105 GLU B C 1
ATOM 1723 O O . GLU B 1 105 ? 13.859 -11.961 -4.879 1 43.84 105 GLU B O 1
ATOM 1728 N N . LYS B 1 106 ? 14.812 -11.875 -2.797 1 40.78 106 LYS B N 1
ATOM 1729 C CA . LYS B 1 106 ? 13.984 -12.961 -2.271 1 40.78 106 LYS B CA 1
ATOM 1730 C C . LYS B 1 106 ? 12.812 -12.414 -1.467 1 40.78 106 LYS B C 1
ATOM 1732 O O . LYS B 1 106 ? 11.969 -13.18 -0.988 1 40.78 106 LYS B O 1
ATOM 1737 N N . GLY B 1 107 ? 12.359 -11.305 -1.41 1 33.94 107 GLY B N 1
ATOM 1738 C CA . GLY B 1 107 ? 11.086 -10.969 -0.799 1 33.94 107 GLY B CA 1
ATOM 1739 C C . GLY B 1 107 ? 11.219 -10.016 0.373 1 33.94 107 GLY B C 1
ATOM 1740 O O . GLY B 1 107 ? 12.312 -9.844 0.92 1 33.94 107 GLY B O 1
ATOM 1741 N N . ILE B 1 108 ? 10.484 -8.836 0.565 1 38.88 108 ILE B N 1
ATOM 1742 C CA . ILE B 1 108 ? 10.492 -7.75 1.545 1 38.88 108 ILE B CA 1
ATOM 1743 C C . ILE B 1 108 ? 10.125 -8.297 2.922 1 38.88 108 ILE B C 1
ATOM 1745 O O . ILE B 1 108 ? 9.023 -8.805 3.119 1 38.88 108 ILE B O 1
ATOM 1749 N N . TYR B 1 109 ? 10.562 -9.289 3.648 1 32.59 109 TYR B N 1
ATOM 1750 C CA . TYR B 1 109 ? 10.305 -9.352 5.082 1 32.59 109 TYR B CA 1
ATOM 1751 C C . TYR B 1 109 ? 11.078 -8.258 5.82 1 32.59 109 TYR B C 1
ATOM 1753 O O . TYR B 1 109 ? 12.172 -7.883 5.406 1 32.59 109 TYR B O 1
#

pLDDT: mean 83.89, std 16.9, range [30.38, 97.75]